Protein AF-K9KCD1-F1 (afdb_monomer_lite)

InterPro domains:
  IPR043197 Plakin [PTHR23169] (1-310)

Radius of gyration: 40.53 Å; chains: 1; bounding box: 87×25×133 Å

Structure (mmCIF, N/CA/C/O backbone):
data_AF-K9KCD1-F1
#
_entry.id   AF-K9KCD1-F1
#
loop_
_atom_site.group_PDB
_atom_site.id
_atom_site.type_symbol
_atom_site.label_atom_id
_atom_site.label_alt_id
_atom_site.label_comp_id
_atom_site.label_asym_id
_atom_site.label_entity_id
_atom_site.label_seq_id
_atom_site.pdbx_PDB_ins_code
_atom_site.Cartn_x
_atom_site.Cartn_y
_atom_site.Cartn_z
_atom_site.occupancy
_atom_site.B_iso_or_equiv
_atom_site.auth_seq_id
_atom_site.auth_comp_id
_atom_site.auth_asym_id
_atom_site.auth_atom_id
_atom_site.pdbx_PDB_model_num
ATOM 1 N N . ILE A 1 1 ? 23.863 8.770 -25.516 1.00 90.19 1 ILE A N 1
ATOM 2 C CA . ILE A 1 1 ? 22.984 9.267 -26.610 1.00 90.19 1 ILE A CA 1
ATOM 3 C C . ILE A 1 1 ? 23.699 10.333 -27.432 1.00 90.19 1 ILE A C 1
ATOM 5 O O . ILE A 1 1 ? 24.018 10.038 -28.570 1.00 90.19 1 ILE A O 1
ATOM 9 N N . THR A 1 2 ? 24.041 11.497 -26.869 1.00 94.19 2 THR A N 1
ATOM 10 C CA . THR A 1 2 ? 24.689 12.604 -27.608 1.00 94.19 2 THR A CA 1
ATOM 11 C C . THR A 1 2 ? 25.985 12.204 -28.319 1.00 94.19 2 THR A C 1
ATOM 13 O O . THR A 1 2 ? 26.222 12.601 -29.455 1.00 94.19 2 THR A O 1
ATOM 16 N N . GLU A 1 3 ? 26.812 11.377 -27.680 1.00 95.38 3 GLU A N 1
ATOM 17 C CA . GLU A 1 3 ? 28.027 10.841 -28.302 1.00 95.38 3 GLU A CA 1
ATOM 18 C C . GLU A 1 3 ? 27.715 9.943 -29.509 1.00 95.38 3 GLU A C 1
ATOM 20 O O . GLU A 1 3 ? 28.273 10.144 -30.584 1.00 95.38 3 GLU A O 1
ATOM 25 N N . GLN A 1 4 ? 26.748 9.029 -29.381 1.00 94.00 4 GLN A N 1
ATOM 26 C CA . GLN A 1 4 ? 26.308 8.178 -30.490 1.00 94.00 4 GLN A CA 1
ATOM 27 C C . GLN A 1 4 ? 25.694 8.990 -31.637 1.00 94.00 4 GLN A C 1
ATOM 29 O O . GLN A 1 4 ? 25.906 8.669 -32.802 1.00 94.00 4 GLN A O 1
ATOM 34 N N . GLU A 1 5 ? 24.967 10.067 -31.337 1.00 94.62 5 GLU A N 1
ATOM 35 C CA . GLU A 1 5 ? 24.445 10.983 -32.359 1.00 94.62 5 GLU A CA 1
ATOM 36 C C . GLU A 1 5 ? 25.573 11.676 -33.129 1.00 94.62 5 GLU A C 1
ATOM 38 O O . GLU A 1 5 ? 25.463 11.864 -34.342 1.00 94.62 5 GLU A O 1
ATOM 43 N N . LYS A 1 6 ? 26.670 12.034 -32.449 1.00 95.62 6 LYS A N 1
ATOM 44 C CA . LYS A 1 6 ? 27.865 12.585 -33.094 1.00 95.62 6 LYS A CA 1
ATOM 45 C C . LYS A 1 6 ? 28.531 11.545 -33.999 1.00 95.62 6 LYS A C 1
ATOM 47 O O . LYS A 1 6 ? 28.767 11.845 -35.166 1.00 95.62 6 LYS A O 1
ATOM 52 N N . LEU A 1 7 ? 28.749 10.325 -33.501 1.00 95.00 7 LEU A N 1
ATOM 53 C CA . LEU A 1 7 ? 29.323 9.225 -34.286 1.00 95.00 7 LEU A CA 1
ATOM 54 C C . LEU A 1 7 ? 28.461 8.881 -35.505 1.00 95.00 7 LEU A C 1
ATOM 56 O O . LEU A 1 7 ? 28.985 8.679 -36.596 1.00 95.00 7 LEU A O 1
ATOM 60 N N . LYS A 1 8 ? 27.131 8.880 -35.357 1.00 93.75 8 LYS A N 1
ATOM 61 C CA . LYS A 1 8 ? 26.209 8.656 -36.475 1.00 93.75 8 LYS A CA 1
ATOM 62 C C . LYS A 1 8 ? 26.346 9.744 -37.542 1.00 93.75 8 LYS A C 1
ATOM 64 O O . LYS A 1 8 ? 26.406 9.413 -38.717 1.00 93.75 8 LYS A O 1
ATOM 69 N N . LYS A 1 9 ? 26.463 11.021 -37.158 1.00 95.25 9 LYS A N 1
ATOM 70 C CA . LYS A 1 9 ? 26.703 12.123 -38.113 1.00 95.25 9 LYS A CA 1
ATOM 71 C C . LYS A 1 9 ? 28.039 11.987 -38.843 1.00 95.25 9 LYS A C 1
ATOM 73 O O . LYS A 1 9 ? 28.098 12.228 -40.044 1.00 95.25 9 LYS A O 1
ATOM 78 N N . GLU A 1 10 ? 29.101 11.609 -38.134 1.00 95.94 10 GLU A N 1
ATOM 79 C CA . GLU A 1 10 ? 30.406 11.346 -38.753 1.00 95.94 10 GLU A CA 1
ATOM 80 C C . GLU A 1 10 ? 30.326 10.179 -39.747 1.00 95.94 10 GLU A C 1
ATOM 82 O O . GLU A 1 10 ? 30.890 10.264 -40.837 1.00 95.94 10 GLU A O 1
ATOM 87 N N . LEU A 1 11 ? 29.567 9.133 -39.412 1.00 96.56 11 LEU A N 1
ATOM 88 C CA . LEU A 1 11 ? 29.339 7.981 -40.277 1.00 96.56 11 LEU A CA 1
ATOM 89 C C . LEU A 1 11 ? 28.537 8.325 -41.540 1.00 96.56 11 LEU A C 1
ATOM 91 O O . LEU A 1 11 ? 28.889 7.839 -42.610 1.00 96.56 11 LEU A O 1
ATOM 95 N N . GLU A 1 12 ? 27.512 9.182 -41.451 1.00 95.81 12 GLU A N 1
ATOM 96 C CA . GLU A 1 12 ? 26.804 9.678 -42.646 1.00 95.81 12 GLU A CA 1
ATOM 97 C C . GLU A 1 12 ? 27.759 10.435 -43.577 1.00 95.81 12 GLU A C 1
ATOM 99 O O . GLU A 1 12 ? 27.784 10.172 -44.775 1.00 95.81 12 GLU A O 1
ATOM 104 N N . ARG A 1 13 ? 28.630 11.296 -43.028 1.00 96.94 13 ARG A N 1
ATOM 105 C CA . ARG A 1 13 ? 29.634 12.002 -43.839 1.00 96.94 13 ARG A CA 1
ATOM 106 C C . ARG A 1 13 ? 30.580 11.028 -44.548 1.00 96.94 13 ARG A C 1
ATOM 108 O O . ARG A 1 13 ? 30.841 11.184 -45.734 1.00 96.94 13 ARG A O 1
ATOM 115 N N . LEU A 1 14 ? 31.077 10.012 -43.839 1.00 96.62 14 LEU A N 1
ATOM 116 C CA . LEU A 1 14 ? 31.945 8.988 -44.436 1.00 96.62 14 LEU A CA 1
ATOM 117 C C . LEU A 1 14 ? 31.225 8.173 -45.520 1.00 96.62 14 LEU A C 1
ATOM 119 O O . LEU A 1 14 ? 31.851 7.746 -46.489 1.00 96.62 14 LEU A O 1
ATOM 123 N N . LYS A 1 15 ? 29.918 7.952 -45.366 1.00 95.94 15 LYS A N 1
ATOM 124 C CA . LYS A 1 15 ? 29.086 7.276 -46.362 1.00 95.94 15 LYS A CA 1
ATOM 125 C C . LYS A 1 15 ? 28.919 8.125 -47.626 1.00 95.94 15 LYS A C 1
ATOM 127 O O . LYS A 1 15 ? 29.028 7.579 -48.724 1.00 95.94 15 LYS A O 1
ATOM 132 N N . ASP A 1 16 ? 28.739 9.437 -47.486 1.00 96.56 16 ASP A N 1
ATOM 133 C CA . ASP A 1 16 ? 28.694 10.381 -48.613 1.00 96.56 16 ASP A CA 1
ATOM 134 C C . ASP A 1 16 ? 30.043 10.448 -49.355 1.00 96.56 16 ASP A C 1
ATOM 136 O O . ASP A 1 16 ? 30.097 10.380 -50.591 1.00 96.56 16 ASP A O 1
ATOM 140 N N . ASP A 1 17 ? 31.150 10.502 -48.605 1.00 96.88 17 ASP A N 1
ATOM 141 C CA . ASP A 1 17 ? 32.511 10.456 -49.155 1.00 96.88 17 ASP A CA 1
ATOM 142 C C . ASP A 1 17 ? 32.744 9.149 -49.936 1.00 96.88 17 ASP A C 1
ATOM 144 O O . ASP A 1 17 ? 33.260 9.167 -51.059 1.00 96.88 17 ASP A O 1
ATOM 148 N N . LEU A 1 18 ? 32.302 8.009 -49.390 1.00 96.69 18 LEU A N 1
ATOM 149 C CA . LEU A 1 18 ? 32.370 6.713 -50.067 1.00 96.69 18 LEU A CA 1
ATOM 150 C C . LEU A 1 18 ? 31.518 6.681 -51.342 1.00 96.69 18 LEU A C 1
ATOM 152 O O . LEU A 1 18 ? 31.960 6.121 -52.344 1.00 96.69 18 LEU A O 1
ATOM 156 N N . GLY A 1 19 ? 30.336 7.301 -51.345 1.00 96.31 19 GLY A N 1
ATOM 157 C CA . GLY A 1 19 ? 29.517 7.448 -52.552 1.00 96.31 19 GLY A CA 1
ATOM 158 C C . GLY A 1 19 ? 30.256 8.218 -53.650 1.00 96.31 19 GLY A C 1
ATOM 159 O O . GLY A 1 19 ? 30.286 7.797 -54.807 1.00 96.31 19 GLY A O 1
ATOM 160 N N . THR A 1 20 ? 30.955 9.290 -53.272 1.00 97.19 20 THR A N 1
ATOM 161 C CA . THR A 1 20 ? 31.793 10.066 -54.197 1.00 97.19 20 THR A CA 1
ATOM 162 C C . THR A 1 20 ? 32.956 9.238 -54.755 1.00 97.19 20 THR A C 1
ATOM 164 O O . THR A 1 20 ? 33.240 9.303 -55.952 1.00 97.19 20 THR A O 1
ATOM 167 N N . ILE A 1 21 ? 33.632 8.444 -53.917 1.00 95.94 21 ILE A N 1
ATOM 168 C CA . ILE A 1 21 ? 34.721 7.547 -54.347 1.00 95.94 21 ILE A CA 1
ATOM 169 C C . ILE A 1 21 ? 34.188 6.444 -55.268 1.00 95.94 21 ILE A C 1
ATOM 171 O O . ILE A 1 21 ? 34.800 6.165 -56.296 1.00 95.94 21 ILE A O 1
ATOM 175 N N . THR A 1 22 ? 33.032 5.869 -54.940 1.00 96.44 22 THR A N 1
ATOM 176 C CA . THR A 1 22 ? 32.375 4.823 -55.735 1.00 96.44 22 THR A CA 1
ATOM 177 C C . THR A 1 22 ? 32.109 5.313 -57.156 1.00 96.44 22 THR A C 1
ATOM 179 O O . THR A 1 22 ? 32.506 4.648 -58.109 1.00 96.44 22 THR A O 1
ATOM 182 N N . ASN A 1 23 ? 31.554 6.520 -57.313 1.00 95.69 23 ASN A N 1
ATOM 183 C CA . ASN A 1 23 ? 31.313 7.115 -58.631 1.00 95.69 23 ASN A CA 1
ATOM 184 C C . ASN A 1 23 ? 32.609 7.274 -59.447 1.00 95.69 23 ASN A C 1
ATOM 186 O O . ASN A 1 23 ? 32.647 6.913 -60.621 1.00 95.69 23 ASN A O 1
ATOM 190 N N . LYS A 1 24 ? 33.698 7.738 -58.817 1.00 95.06 24 LYS A N 1
ATOM 191 C CA . LYS A 1 24 ? 35.012 7.862 -59.476 1.00 95.06 24 LYS A CA 1
ATOM 192 C C . LYS A 1 24 ? 35.585 6.508 -59.896 1.00 95.06 24 LYS A C 1
ATOM 194 O O . LYS A 1 24 ? 36.199 6.398 -60.956 1.00 95.06 24 LYS A O 1
ATOM 199 N N . CYS A 1 25 ? 35.405 5.475 -59.075 1.00 93.62 25 CYS A N 1
ATOM 200 C CA . CYS A 1 25 ? 35.815 4.118 -59.421 1.00 93.62 25 CYS A CA 1
ATOM 201 C C . CYS A 1 25 ? 35.018 3.578 -60.615 1.00 93.62 25 CYS A C 1
ATOM 203 O O . CYS A 1 25 ? 35.625 3.012 -61.520 1.00 93.62 25 CYS A O 1
ATOM 205 N N . GLU A 1 26 ? 33.703 3.800 -60.671 1.00 93.19 26 GLU A N 1
ATOM 206 C CA . GLU A 1 26 ? 32.868 3.382 -61.807 1.00 93.19 26 GLU A CA 1
ATOM 207 C C . GLU A 1 26 ? 33.242 4.093 -63.119 1.00 93.19 26 GLU A C 1
ATOM 209 O O . GLU A 1 26 ? 33.328 3.458 -64.178 1.00 93.19 26 GLU A O 1
ATOM 214 N N . GLU A 1 27 ? 33.559 5.390 -63.058 1.00 92.81 27 GLU A N 1
ATOM 215 C CA . GLU A 1 27 ? 34.117 6.129 -64.197 1.00 92.81 27 GLU A CA 1
ATOM 216 C C . GLU A 1 27 ? 35.448 5.519 -64.665 1.00 92.81 27 GLU A C 1
ATOM 218 O O . GLU A 1 27 ? 35.626 5.253 -65.857 1.00 92.81 27 GLU A O 1
ATOM 223 N N . PHE A 1 28 ? 36.361 5.223 -63.733 1.00 92.56 28 PHE A N 1
ATOM 224 C CA . PHE A 1 28 ? 37.638 4.576 -64.042 1.00 92.56 28 PHE A CA 1
ATOM 225 C C . PHE A 1 28 ? 37.447 3.185 -64.658 1.00 92.56 28 PHE A C 1
ATOM 227 O O . PHE A 1 28 ? 38.105 2.855 -65.644 1.00 92.56 28 PHE A O 1
ATOM 234 N N . PHE A 1 29 ? 36.527 2.372 -64.132 1.00 93.19 29 PHE A N 1
ATOM 235 C CA . PHE A 1 29 ? 36.237 1.044 -64.677 1.00 93.19 29 PHE A CA 1
ATOM 236 C C . PHE A 1 29 ? 35.700 1.107 -66.107 1.00 93.19 29 PHE A C 1
ATOM 238 O O . PHE A 1 29 ? 36.020 0.236 -66.915 1.00 93.19 29 PHE A O 1
ATOM 245 N N . SER A 1 30 ? 34.924 2.144 -66.425 1.00 90.25 30 SER A N 1
ATOM 246 C CA . SER A 1 30 ? 34.391 2.376 -67.770 1.00 90.25 30 SER A CA 1
ATOM 247 C C . SER A 1 30 ? 35.479 2.815 -68.757 1.00 90.25 30 SER A C 1
ATOM 249 O O . SER A 1 30 ? 35.459 2.413 -69.918 1.00 90.25 30 SER A O 1
ATOM 251 N N . GLN A 1 31 ? 36.450 3.614 -68.303 1.00 91.25 31 GLN A N 1
ATOM 252 C CA . GLN A 1 31 ? 37.521 4.165 -69.144 1.00 91.25 31 GLN A CA 1
ATOM 253 C C . GLN A 1 31 ? 38.732 3.229 -69.297 1.00 91.25 31 GLN A C 1
ATOM 255 O O . GLN A 1 31 ? 39.378 3.222 -70.342 1.00 91.25 31 GLN A O 1
ATOM 260 N N . ALA A 1 32 ? 39.049 2.431 -68.274 1.00 87.69 32 ALA A N 1
ATOM 261 C CA . ALA A 1 32 ? 40.257 1.608 -68.192 1.00 87.69 32 ALA A CA 1
ATOM 262 C C . ALA A 1 32 ? 39.944 0.106 -68.049 1.00 87.69 32 ALA A C 1
ATOM 264 O O . ALA A 1 32 ? 40.642 -0.618 -67.337 1.00 87.69 32 ALA A O 1
ATOM 265 N N . ALA A 1 33 ? 38.910 -0.381 -68.745 1.00 78.38 33 ALA A N 1
ATOM 266 C CA . ALA A 1 33 ? 38.381 -1.744 -68.604 1.00 78.38 33 ALA A CA 1
ATOM 267 C C . ALA A 1 33 ? 39.405 -2.876 -68.850 1.00 78.38 33 ALA A C 1
ATOM 269 O O . ALA A 1 33 ? 39.245 -3.970 -68.315 1.00 78.38 33 ALA A O 1
ATOM 270 N N . ALA A 1 34 ? 40.463 -2.625 -69.629 1.00 85.12 34 ALA A N 1
ATOM 271 C CA . ALA A 1 34 ? 41.529 -3.594 -69.907 1.00 85.12 34 ALA A CA 1
ATOM 272 C C . ALA A 1 34 ? 42.659 -3.606 -68.855 1.00 85.12 34 ALA A C 1
ATOM 274 O O . ALA A 1 34 ? 43.601 -4.389 -68.976 1.00 85.12 34 ALA A O 1
ATOM 275 N N . SER A 1 35 ? 42.606 -2.733 -67.841 1.00 89.44 35 SER A N 1
ATOM 276 C CA . SER A 1 35 ? 43.651 -2.660 -66.818 1.00 89.44 35 SER A CA 1
ATOM 277 C C . SER A 1 35 ? 43.614 -3.889 -65.894 1.00 89.44 35 SER A C 1
ATOM 279 O O . SER A 1 35 ? 42.558 -4.207 -65.337 1.00 89.44 35 SER A O 1
ATOM 281 N N . PRO A 1 36 ? 44.760 -4.550 -65.637 1.00 89.12 36 PRO A N 1
ATOM 282 C CA . PRO A 1 36 ? 44.825 -5.745 -64.792 1.00 89.12 36 PRO A CA 1
ATOM 283 C C . PRO A 1 36 ? 44.461 -5.484 -63.319 1.00 89.12 36 PRO A C 1
ATOM 285 O O . PRO A 1 36 ? 44.178 -6.428 -62.590 1.00 89.12 36 PRO A O 1
ATOM 288 N N . SER A 1 37 ? 44.445 -4.222 -62.867 1.00 88.62 37 SER A N 1
ATOM 289 C CA . SER A 1 37 ? 44.095 -3.835 -61.490 1.00 88.62 37 SER A CA 1
ATOM 290 C C . SER A 1 37 ? 42.589 -3.698 -61.228 1.00 88.62 37 SER A C 1
ATOM 292 O O . SER A 1 37 ? 42.172 -3.652 -60.068 1.00 88.62 37 SER A O 1
ATOM 294 N N . VAL A 1 38 ? 41.762 -3.635 -62.278 1.00 92.06 38 VAL A N 1
ATOM 295 C CA . VAL A 1 38 ? 40.310 -3.391 -62.171 1.00 92.06 38 VAL A CA 1
ATOM 296 C C . VAL A 1 38 ? 39.579 -4.457 -61.344 1.00 92.06 38 VAL A C 1
ATOM 298 O O . VAL A 1 38 ? 38.791 -4.064 -60.481 1.00 92.06 38 VAL A O 1
ATOM 301 N N . PRO A 1 39 ? 39.819 -5.774 -61.524 1.00 92.06 39 PRO A N 1
ATOM 302 C CA . PRO A 1 39 ? 39.132 -6.798 -60.735 1.00 92.06 39 PRO A CA 1
ATOM 303 C C . PRO A 1 39 ? 39.391 -6.668 -59.230 1.00 92.06 39 PRO A C 1
ATOM 305 O O . PRO A 1 39 ? 38.455 -6.739 -58.435 1.00 92.06 39 PRO A O 1
ATOM 308 N N . THR A 1 40 ? 40.643 -6.412 -58.842 1.00 93.38 40 THR A N 1
ATOM 309 C CA . THR A 1 40 ? 41.024 -6.220 -57.438 1.00 93.38 40 THR A CA 1
ATOM 310 C C . THR A 1 40 ? 40.356 -4.979 -56.856 1.00 93.38 40 THR A C 1
ATOM 312 O O . THR A 1 40 ? 39.722 -5.066 -55.811 1.00 93.38 40 THR A O 1
ATOM 315 N N . LEU A 1 41 ? 40.420 -3.838 -57.554 1.00 93.56 41 LEU A N 1
ATOM 316 C CA . LEU A 1 41 ? 39.809 -2.595 -57.075 1.00 93.56 41 LEU A CA 1
ATOM 317 C C . LEU A 1 41 ? 38.281 -2.713 -56.940 1.00 93.56 41 LEU A C 1
ATOM 319 O O . LEU A 1 41 ? 37.718 -2.191 -55.982 1.00 93.56 41 LEU A O 1
ATOM 323 N N . ARG A 1 42 ? 37.609 -3.435 -57.848 1.00 94.06 42 ARG A N 1
ATOM 324 C CA . ARG A 1 42 ? 36.174 -3.751 -57.727 1.00 94.06 42 ARG A CA 1
ATOM 325 C C . ARG A 1 42 ? 35.867 -4.586 -56.489 1.00 94.06 42 ARG A C 1
ATOM 327 O O . ARG A 1 42 ? 34.902 -4.292 -55.788 1.00 94.06 42 ARG A O 1
ATOM 334 N N . SER A 1 43 ? 36.680 -5.607 -56.220 1.00 95.56 43 SER A N 1
ATOM 335 C CA . SER A 1 43 ? 36.532 -6.448 -55.031 1.00 95.56 43 SER A CA 1
ATOM 336 C C . SER A 1 43 ? 36.686 -5.628 -53.747 1.00 95.56 43 SER A C 1
ATOM 338 O O . SER A 1 43 ? 35.810 -5.673 -52.887 1.00 95.56 43 SER A O 1
ATOM 340 N N . GLU A 1 44 ? 37.748 -4.827 -53.640 1.00 95.88 44 GLU A N 1
ATOM 341 C CA . GLU A 1 44 ? 37.999 -3.968 -52.473 1.00 95.88 44 GLU A CA 1
ATOM 342 C C . GLU A 1 44 ? 36.887 -2.931 -52.275 1.00 95.88 44 GLU A C 1
ATOM 344 O O . GLU A 1 44 ? 36.370 -2.773 -51.170 1.00 95.88 44 GLU A O 1
ATOM 349 N N . LEU A 1 45 ? 36.449 -2.267 -53.351 1.00 95.81 45 LEU A N 1
ATOM 350 C CA . LEU A 1 45 ? 35.344 -1.309 -53.295 1.00 95.81 45 LEU A CA 1
ATOM 351 C C . LEU A 1 45 ? 34.051 -1.974 -52.803 1.00 95.81 45 LEU A C 1
ATOM 353 O O . LEU A 1 45 ? 33.372 -1.428 -51.934 1.00 95.81 45 LEU A O 1
ATOM 357 N N . SER A 1 46 ? 33.737 -3.173 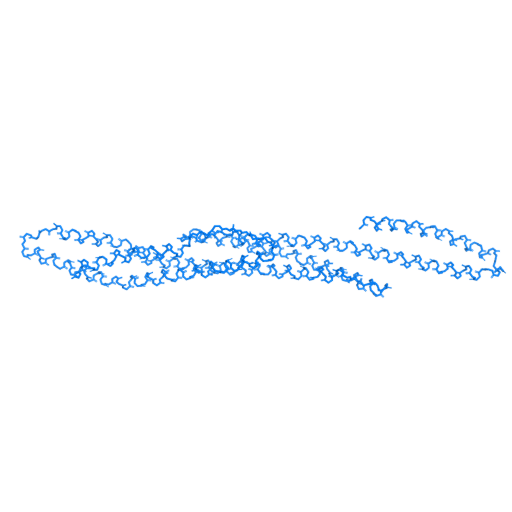-53.304 1.00 96.50 46 SER A N 1
ATOM 358 C CA . SER A 1 46 ? 32.574 -3.945 -52.857 1.00 96.50 46 SER A CA 1
ATOM 359 C C . SER A 1 46 ? 32.644 -4.270 -51.362 1.00 96.50 46 SER A C 1
ATOM 361 O O . SER A 1 46 ? 31.639 -4.136 -50.663 1.00 96.50 46 SER A O 1
ATOM 363 N N . VAL A 1 47 ? 33.818 -4.662 -50.856 1.00 97.12 47 VAL A N 1
ATOM 364 C CA . VAL A 1 47 ? 34.031 -4.943 -49.427 1.00 97.12 47 VAL A CA 1
ATOM 365 C C . VAL A 1 47 ? 33.848 -3.679 -48.586 1.00 97.12 47 VAL A C 1
ATOM 367 O O . VAL A 1 47 ? 33.153 -3.713 -47.571 1.00 97.12 47 VAL A O 1
ATOM 370 N N . VAL A 1 48 ? 34.410 -2.541 -49.005 1.00 96.75 48 VAL A N 1
ATOM 371 C CA . VAL A 1 48 ? 34.272 -1.266 -48.278 1.00 96.75 48 VAL A CA 1
ATOM 372 C C . VAL A 1 48 ? 32.815 -0.796 -48.245 1.00 96.75 48 VAL A C 1
ATOM 374 O O . VAL A 1 48 ? 32.337 -0.379 -47.190 1.00 96.75 48 VAL A O 1
ATOM 377 N N . ILE A 1 49 ? 32.080 -0.917 -49.355 1.00 96.31 49 ILE A N 1
ATOM 378 C CA . ILE A 1 49 ? 30.642 -0.607 -49.415 1.00 96.31 49 ILE A CA 1
ATOM 379 C C . ILE A 1 49 ? 29.850 -1.517 -48.471 1.00 96.31 49 ILE A C 1
ATOM 381 O O . ILE A 1 49 ? 29.011 -1.034 -47.707 1.00 96.31 49 ILE A O 1
ATOM 385 N N . GLN A 1 50 ? 30.128 -2.823 -48.482 1.00 96.06 50 GLN A N 1
ATOM 386 C CA . GLN A 1 50 ? 29.476 -3.774 -47.585 1.00 96.06 50 GLN A CA 1
ATOM 387 C C . GLN A 1 50 ? 29.744 -3.434 -46.112 1.00 96.06 50 GLN A C 1
ATOM 389 O O . GLN A 1 50 ? 28.801 -3.360 -45.322 1.00 96.06 50 GLN A O 1
ATOM 394 N N . ASN A 1 51 ? 31.000 -3.161 -45.755 1.00 95.38 51 ASN A N 1
ATOM 395 C CA . ASN A 1 51 ? 31.392 -2.789 -44.396 1.00 95.38 51 ASN A CA 1
ATOM 396 C C . ASN A 1 51 ? 30.733 -1.478 -43.952 1.00 95.38 51 ASN A C 1
ATOM 398 O O . ASN A 1 51 ? 30.213 -1.401 -42.840 1.00 95.38 51 ASN A O 1
ATOM 402 N N . MET A 1 52 ? 30.694 -0.463 -44.822 1.00 96.88 52 MET A N 1
ATOM 403 C CA . MET A 1 52 ? 30.025 0.808 -44.532 1.00 96.88 52 MET A CA 1
ATOM 404 C C . MET A 1 52 ? 28.537 0.595 -44.240 1.00 96.88 52 MET A C 1
ATOM 406 O O . MET A 1 52 ? 28.024 1.103 -43.244 1.00 96.88 52 MET A O 1
ATOM 410 N N . ASN A 1 53 ? 27.847 -0.203 -45.059 1.00 94.19 53 ASN A N 1
ATOM 411 C CA . ASN A 1 53 ? 26.436 -0.522 -44.846 1.00 94.19 53 ASN A CA 1
ATOM 412 C C . ASN A 1 53 ? 26.208 -1.289 -43.535 1.00 94.19 53 ASN A C 1
ATOM 414 O O . ASN A 1 53 ? 25.261 -0.989 -42.809 1.00 94.19 53 ASN A O 1
ATOM 418 N N . GLN A 1 54 ? 27.088 -2.236 -43.197 1.00 93.75 54 GLN A N 1
ATOM 419 C CA . GLN A 1 54 ? 27.002 -2.989 -41.946 1.00 93.75 54 GLN A CA 1
ATOM 420 C C . GLN A 1 54 ? 27.197 -2.088 -40.718 1.00 93.75 54 GLN A C 1
ATOM 422 O O . GLN A 1 54 ? 26.387 -2.135 -39.793 1.00 93.75 54 GLN A O 1
ATOM 427 N N . VAL A 1 55 ? 28.232 -1.240 -40.712 1.00 94.50 55 VAL A N 1
ATOM 428 C CA . VAL A 1 55 ? 28.503 -0.302 -39.607 1.00 94.50 55 VAL A CA 1
ATOM 429 C C . VAL A 1 55 ? 27.383 0.732 -39.483 1.00 94.50 55 VAL A C 1
ATOM 431 O O . VAL A 1 55 ? 26.981 1.071 -38.372 1.00 94.50 55 VAL A O 1
ATOM 434 N N . HIS A 1 56 ? 26.831 1.197 -40.606 1.00 94.81 56 HIS A N 1
ATOM 435 C CA . HIS A 1 56 ? 25.686 2.111 -40.634 1.00 94.81 56 HIS A CA 1
ATOM 436 C C . HIS A 1 56 ? 24.438 1.488 -40.015 1.00 94.81 56 HIS A C 1
ATOM 438 O O . HIS A 1 56 ? 23.843 2.079 -39.109 1.00 94.81 56 HIS A O 1
ATOM 444 N N . SER A 1 57 ? 24.105 0.265 -40.427 1.00 94.75 57 SER A N 1
ATOM 445 C CA . SER A 1 57 ? 22.994 -0.502 -39.864 1.00 94.75 57 SER A CA 1
ATOM 446 C C . SER A 1 57 ? 23.175 -0.714 -38.358 1.00 94.75 57 SER A C 1
ATOM 448 O O . SER A 1 57 ? 22.287 -0.378 -37.574 1.00 94.75 57 SER A O 1
ATOM 450 N N . MET A 1 58 ? 24.360 -1.163 -37.931 1.00 94.44 58 MET A N 1
ATOM 451 C CA . MET A 1 58 ? 24.678 -1.398 -36.519 1.00 94.44 58 MET A CA 1
ATOM 452 C C . MET A 1 58 ? 24.596 -0.112 -35.688 1.00 94.44 58 MET A C 1
ATOM 454 O O . MET A 1 58 ? 24.012 -0.107 -34.605 1.00 94.44 58 MET A O 1
ATOM 458 N N . SER A 1 59 ? 25.121 1.000 -36.212 1.00 94.88 59 SER A N 1
ATOM 459 C CA . SER A 1 59 ? 25.040 2.320 -35.578 1.00 94.88 59 SER A CA 1
ATOM 460 C C . SER A 1 59 ? 23.594 2.796 -35.414 1.00 94.88 59 SER A C 1
ATOM 462 O O . SER A 1 59 ? 23.254 3.405 -34.394 1.00 94.88 59 SER A O 1
ATOM 464 N N . SER A 1 60 ? 22.721 2.494 -36.383 1.00 94.50 60 SER A N 1
ATOM 465 C CA . SER A 1 60 ? 21.298 2.818 -36.290 1.00 94.50 60 SER A CA 1
ATOM 466 C C . SER A 1 60 ? 20.582 1.974 -35.237 1.00 94.50 60 SER A C 1
ATOM 468 O O . SER A 1 60 ? 19.956 2.554 -34.352 1.00 94.50 60 SER A O 1
ATOM 470 N N . THR A 1 61 ? 20.740 0.646 -35.262 1.00 93.69 61 THR A N 1
ATOM 471 C CA . THR A 1 61 ? 20.145 -0.252 -34.256 1.00 93.69 61 THR A CA 1
ATOM 472 C C . THR A 1 61 ? 20.625 0.104 -32.844 1.00 93.69 61 THR A C 1
ATOM 474 O O . THR A 1 61 ? 19.832 0.166 -31.906 1.00 93.69 61 THR A O 1
ATOM 477 N N . TYR A 1 62 ? 21.913 0.427 -32.674 1.00 93.31 62 TYR A N 1
ATOM 478 C CA . TYR A 1 62 ? 22.453 0.841 -31.377 1.00 93.31 62 TYR A CA 1
ATOM 479 C C . TYR A 1 62 ? 21.888 2.188 -30.899 1.00 93.31 62 TYR A C 1
ATOM 481 O O . TYR A 1 62 ? 21.622 2.374 -29.710 1.00 93.31 62 TYR A O 1
ATOM 489 N N . MET A 1 63 ? 21.642 3.134 -31.810 1.00 95.12 63 MET A N 1
ATOM 490 C CA . MET A 1 63 ? 20.948 4.378 -31.467 1.00 95.12 63 MET A CA 1
ATOM 491 C C . MET A 1 63 ? 19.525 4.101 -30.960 1.00 95.12 63 MET A C 1
ATOM 493 O O . MET A 1 63 ? 19.095 4.708 -29.976 1.00 95.12 63 MET A O 1
ATOM 497 N N . ASP A 1 64 ? 18.809 3.175 -31.592 1.00 94.56 64 ASP A N 1
ATOM 498 C CA . ASP A 1 64 ? 17.466 2.785 -31.161 1.00 94.56 64 ASP A CA 1
ATOM 499 C C . ASP A 1 64 ? 17.505 2.080 -29.799 1.00 94.56 64 ASP A C 1
ATOM 501 O O . ASP A 1 64 ? 16.699 2.414 -28.925 1.00 94.56 64 ASP A O 1
ATOM 505 N N . LYS A 1 65 ? 18.512 1.226 -29.544 1.00 93.88 65 LYS A N 1
ATOM 506 C CA . LYS A 1 65 ? 18.770 0.649 -28.212 1.00 93.88 65 LYS A CA 1
ATOM 507 C C . LYS A 1 65 ? 18.889 1.747 -27.156 1.00 93.88 65 LYS A C 1
ATOM 509 O O . LYS A 1 65 ? 18.163 1.731 -26.165 1.00 93.88 65 LYS A O 1
ATOM 514 N N . LEU A 1 66 ? 19.770 2.728 -27.367 1.00 94.38 66 LEU A N 1
ATOM 515 C CA . LEU A 1 66 ? 20.005 3.799 -26.393 1.00 94.38 66 LEU A CA 1
ATOM 516 C C . LEU A 1 66 ? 18.748 4.635 -26.117 1.00 94.38 66 LEU A C 1
ATOM 518 O O . LEU A 1 66 ? 18.515 5.041 -24.977 1.00 94.38 66 LEU A O 1
ATOM 522 N N . LYS A 1 67 ? 17.938 4.914 -27.146 1.00 95.56 67 LYS A N 1
ATOM 523 C CA . LYS A 1 67 ? 16.679 5.656 -26.985 1.00 95.56 67 LYS A CA 1
ATOM 524 C C . LYS A 1 67 ? 15.668 4.868 -26.162 1.00 95.56 67 LYS A C 1
ATOM 526 O O . LYS A 1 67 ? 15.084 5.436 -25.241 1.00 95.56 67 LYS A O 1
ATOM 531 N N . THR A 1 68 ? 15.506 3.583 -26.455 1.00 95.50 68 THR A N 1
ATOM 532 C CA . THR A 1 68 ? 14.566 2.712 -25.744 1.00 95.50 68 THR A CA 1
ATOM 533 C C . THR A 1 68 ? 15.002 2.482 -24.300 1.00 95.50 68 THR A C 1
ATOM 535 O O . THR A 1 68 ? 14.200 2.665 -23.391 1.00 95.50 68 THR A O 1
ATOM 538 N N . VAL A 1 69 ? 16.289 2.220 -24.042 1.00 94.50 69 VAL A N 1
ATOM 539 C CA . VAL A 1 69 ? 16.826 2.108 -22.671 1.00 94.50 69 VAL A CA 1
ATOM 540 C C . VAL A 1 69 ? 16.600 3.397 -21.872 1.00 94.50 69 VAL A C 1
ATOM 542 O O . VAL A 1 69 ? 16.239 3.348 -20.699 1.00 94.50 69 VAL A O 1
ATOM 545 N N . ASN A 1 70 ? 16.736 4.570 -22.495 1.00 95.19 70 ASN A N 1
ATOM 546 C CA . ASN A 1 70 ? 16.428 5.841 -21.836 1.00 95.19 70 ASN A CA 1
ATOM 547 C C . ASN A 1 70 ? 14.933 5.988 -21.486 1.00 95.19 70 ASN A C 1
ATOM 549 O O . ASN A 1 70 ? 14.608 6.589 -20.462 1.00 95.19 70 ASN A O 1
ATOM 553 N N . LEU A 1 71 ? 14.020 5.445 -22.301 1.00 96.50 71 LEU A N 1
ATOM 554 C CA . LEU A 1 71 ? 12.590 5.396 -21.974 1.00 96.50 71 LEU A CA 1
ATOM 555 C C . LEU A 1 71 ? 12.305 4.412 -20.834 1.00 96.50 71 LEU A C 1
ATOM 557 O O . LEU A 1 71 ? 11.622 4.792 -19.884 1.00 96.50 71 LEU A O 1
ATOM 561 N N . VAL A 1 72 ? 12.900 3.214 -20.869 1.00 97.06 72 VAL A N 1
ATOM 562 C CA . VAL A 1 72 ? 12.844 2.240 -19.765 1.00 97.06 72 VAL A CA 1
ATOM 563 C C . VAL A 1 72 ? 13.314 2.894 -18.467 1.00 97.06 72 VAL A C 1
ATOM 565 O O . VAL A 1 72 ? 12.594 2.866 -17.476 1.00 97.06 72 VAL A O 1
ATOM 568 N N . LEU A 1 73 ? 14.463 3.576 -18.471 1.00 96.00 73 LEU A N 1
ATOM 569 C CA . LEU A 1 73 ? 14.993 4.256 -17.288 1.00 96.00 73 LEU A CA 1
ATOM 570 C C . LEU A 1 73 ? 14.018 5.304 -16.729 1.00 96.00 73 LEU A C 1
ATOM 572 O O . LEU A 1 73 ? 13.780 5.335 -15.521 1.00 96.00 73 LEU A O 1
ATOM 576 N N . LYS A 1 74 ? 13.439 6.148 -17.592 1.00 96.50 74 LYS A N 1
ATOM 577 C CA . LYS A 1 74 ? 12.462 7.169 -17.181 1.00 96.50 74 LYS A CA 1
ATOM 578 C C . LYS A 1 74 ? 11.197 6.545 -16.591 1.00 96.50 74 LYS A C 1
ATOM 580 O O . LYS A 1 74 ? 10.734 6.997 -15.544 1.00 96.50 74 LYS A O 1
ATOM 585 N N . ASN A 1 75 ? 10.664 5.500 -17.222 1.00 97.00 75 ASN A N 1
ATOM 586 C CA . ASN A 1 75 ? 9.475 4.801 -16.735 1.00 97.00 75 ASN A CA 1
ATOM 587 C C . ASN A 1 75 ? 9.755 4.074 -15.413 1.00 97.00 75 ASN A C 1
ATOM 589 O O . ASN A 1 75 ? 8.955 4.176 -14.485 1.00 97.00 75 ASN A O 1
ATOM 593 N N . THR A 1 76 ? 10.922 3.440 -15.271 1.00 97.69 76 THR A N 1
ATOM 594 C CA . THR A 1 76 ? 11.372 2.822 -14.015 1.00 97.69 76 THR A CA 1
ATOM 595 C C . THR A 1 76 ? 11.490 3.854 -12.896 1.00 97.69 76 THR A C 1
ATOM 597 O O . THR A 1 76 ? 11.043 3.600 -11.781 1.00 97.69 76 THR A O 1
ATOM 600 N N . GLN A 1 77 ? 12.045 5.039 -13.168 1.00 97.06 77 GLN A N 1
ATOM 601 C CA . GLN A 1 77 ? 12.130 6.124 -12.182 1.00 97.06 77 GLN A CA 1
ATOM 602 C C . GLN A 1 77 ? 10.747 6.635 -11.763 1.00 97.06 77 GLN A C 1
ATOM 604 O O . GLN A 1 77 ? 10.512 6.853 -10.574 1.00 97.06 77 GLN A O 1
ATOM 609 N N . ALA A 1 78 ? 9.825 6.796 -12.716 1.00 96.75 78 ALA A N 1
ATOM 610 C CA . ALA A 1 78 ? 8.453 7.204 -12.431 1.00 96.75 78 ALA A CA 1
ATOM 611 C C . ALA A 1 78 ? 7.710 6.155 -11.582 1.00 96.75 78 ALA A C 1
ATOM 613 O O . ALA A 1 78 ? 7.068 6.513 -10.594 1.00 96.75 78 ALA A O 1
ATOM 614 N N . ALA A 1 79 ? 7.844 4.870 -11.923 1.00 98.06 79 ALA A N 1
ATOM 615 C CA . ALA A 1 79 ? 7.278 3.761 -11.159 1.00 98.06 79 ALA A CA 1
ATOM 616 C C . ALA A 1 79 ? 7.878 3.676 -9.745 1.00 98.06 79 ALA A C 1
ATOM 618 O O . ALA A 1 79 ? 7.138 3.574 -8.772 1.00 98.06 79 ALA A O 1
ATOM 619 N N . GLU A 1 80 ? 9.200 3.796 -9.601 1.00 97.06 80 GLU A N 1
ATOM 620 C CA . GLU A 1 80 ? 9.878 3.795 -8.298 1.00 97.06 80 GLU A CA 1
ATOM 621 C C . GLU A 1 80 ? 9.427 4.965 -7.416 1.00 97.06 80 GLU A C 1
ATOM 623 O O . GLU A 1 80 ? 9.143 4.765 -6.237 1.00 97.06 80 GLU A O 1
ATOM 628 N N . ALA A 1 81 ? 9.326 6.177 -7.970 1.00 96.31 81 ALA A N 1
ATOM 629 C CA . ALA A 1 81 ? 8.843 7.341 -7.231 1.00 96.31 81 ALA A CA 1
ATOM 630 C C . ALA A 1 81 ? 7.391 7.153 -6.766 1.00 96.31 81 ALA A C 1
ATOM 632 O O . ALA A 1 81 ? 7.050 7.497 -5.633 1.00 96.31 81 ALA A O 1
ATOM 633 N N . LEU A 1 82 ? 6.550 6.572 -7.623 1.00 97.62 82 LEU A N 1
ATOM 634 C CA . LEU A 1 82 ? 5.158 6.274 -7.316 1.00 97.62 82 LEU A CA 1
ATOM 635 C C . LEU A 1 82 ? 5.023 5.215 -6.211 1.00 97.62 82 LEU A C 1
ATOM 637 O O . LEU A 1 82 ? 4.274 5.423 -5.259 1.00 97.62 82 LEU A O 1
ATOM 641 N N . VAL A 1 83 ? 5.761 4.108 -6.312 1.00 97.38 83 VAL A N 1
ATOM 642 C CA . VAL A 1 83 ? 5.788 3.049 -5.292 1.00 97.38 83 VAL A CA 1
ATOM 643 C C . VAL A 1 83 ? 6.254 3.626 -3.955 1.00 97.38 83 VAL A C 1
ATOM 645 O O . VAL A 1 83 ? 5.546 3.499 -2.957 1.00 97.38 83 VAL A O 1
ATOM 648 N N . LYS A 1 84 ? 7.381 4.353 -3.946 1.00 95.81 84 LYS A N 1
ATOM 649 C CA . LYS A 1 84 ? 7.915 4.997 -2.737 1.00 95.81 84 LYS A CA 1
ATOM 650 C C . LYS A 1 84 ? 6.926 5.961 -2.098 1.00 95.81 84 LYS A C 1
ATOM 652 O O . LYS A 1 84 ? 6.821 5.990 -0.880 1.00 95.81 84 LYS A O 1
ATOM 657 N N . LEU A 1 85 ? 6.185 6.732 -2.893 1.00 95.69 85 LEU A N 1
ATOM 658 C CA . LEU A 1 85 ? 5.181 7.657 -2.370 1.00 95.69 85 LEU A CA 1
ATOM 659 C C . LEU A 1 85 ? 4.134 6.930 -1.514 1.00 95.69 85 LEU A C 1
ATOM 661 O O . LEU A 1 85 ? 3.834 7.381 -0.409 1.00 95.69 85 LEU A O 1
ATOM 665 N N . TYR A 1 86 ? 3.573 5.824 -2.007 1.00 96.81 86 TYR A N 1
ATOM 666 C CA . TYR A 1 86 ? 2.540 5.090 -1.270 1.00 96.81 86 TYR A CA 1
ATOM 667 C C . TYR A 1 86 ? 3.110 4.208 -0.158 1.00 96.81 86 TYR A C 1
ATOM 669 O O . TYR A 1 86 ? 2.478 4.088 0.889 1.00 96.81 86 TYR A O 1
ATOM 677 N N . GLU A 1 87 ? 4.315 3.661 -0.325 1.00 95.94 87 GLU A N 1
ATOM 678 C CA . GLU A 1 87 ? 5.055 3.021 0.768 1.00 95.94 87 GLU A CA 1
ATOM 679 C C . GLU A 1 87 ? 5.260 3.991 1.934 1.00 95.94 87 GLU A C 1
ATOM 681 O O . GLU A 1 87 ? 4.907 3.665 3.064 1.00 95.94 87 GLU A O 1
ATOM 686 N N . THR A 1 88 ? 5.741 5.206 1.657 1.00 92.94 88 THR A N 1
ATOM 687 C CA . THR A 1 88 ? 5.928 6.246 2.671 1.00 92.94 88 THR A CA 1
ATOM 688 C C . THR A 1 88 ? 4.601 6.625 3.316 1.00 92.94 88 THR A C 1
ATOM 690 O O . THR A 1 88 ? 4.504 6.562 4.536 1.00 92.94 88 THR A O 1
ATOM 693 N N . LYS A 1 89 ? 3.547 6.914 2.539 1.00 93.75 89 LYS A N 1
ATOM 694 C CA . LYS A 1 89 ? 2.207 7.207 3.087 1.00 93.75 89 LYS A CA 1
ATOM 695 C C . LYS A 1 89 ? 1.718 6.119 4.055 1.00 93.75 89 LYS A C 1
ATOM 697 O O . LYS A 1 89 ? 1.258 6.431 5.150 1.00 93.75 89 LYS A O 1
ATOM 702 N N . LEU A 1 90 ? 1.863 4.844 3.684 1.00 93.88 90 LEU A N 1
ATOM 703 C CA . LEU A 1 90 ? 1.483 3.702 4.523 1.00 93.88 90 LEU A CA 1
ATOM 704 C C . LEU A 1 90 ? 2.409 3.518 5.738 1.00 93.88 90 LEU A C 1
ATOM 706 O O . LEU A 1 90 ? 1.965 3.068 6.795 1.00 93.88 90 LEU A O 1
ATOM 710 N N . CYS A 1 91 ? 3.693 3.847 5.636 1.00 90.38 91 CYS A N 1
ATOM 711 C CA . CYS A 1 91 ? 4.604 3.828 6.782 1.00 90.38 91 CYS A CA 1
ATOM 712 C C . CYS A 1 91 ? 4.322 4.973 7.763 1.00 90.38 91 CYS A C 1
ATOM 714 O O . CYS A 1 91 ? 4.525 4.809 8.975 1.00 90.38 91 CYS A O 1
ATOM 716 N N . GLU A 1 92 ? 3.860 6.108 7.233 1.00 85.19 92 GLU A N 1
ATOM 717 C CA . GLU A 1 92 ? 3.647 7.349 7.959 1.00 85.19 92 GLU A CA 1
ATOM 718 C C . GLU A 1 92 ? 2.286 7.474 8.649 1.00 85.19 92 GLU A C 1
ATOM 720 O O . GLU A 1 92 ? 2.137 8.384 9.467 1.00 85.19 92 GLU A O 1
ATOM 725 N N . GLU A 1 93 ? 1.351 6.564 8.374 1.00 74.06 93 GLU A N 1
ATOM 726 C CA . GLU A 1 93 ? -0.026 6.604 8.879 1.00 74.06 93 GLU A CA 1
ATOM 727 C C . GLU A 1 93 ? -0.122 6.780 10.410 1.00 74.06 93 GLU A C 1
ATOM 729 O O . GLU A 1 93 ? 0.722 6.300 11.180 1.00 74.06 93 GLU A O 1
ATOM 734 N N . GLU A 1 94 ? -1.154 7.518 10.830 1.00 75.12 94 GLU A N 1
ATOM 735 C CA . GLU A 1 94 ? -1.442 7.856 12.223 1.00 75.12 94 GLU A CA 1
ATOM 736 C C . GLU A 1 94 ? -1.865 6.633 13.047 1.00 75.12 94 GLU A C 1
ATOM 738 O O . GLU A 1 94 ? -2.417 5.655 12.542 1.00 75.12 94 GLU A O 1
ATOM 743 N N . THR A 1 95 ? -1.614 6.689 14.356 1.00 82.6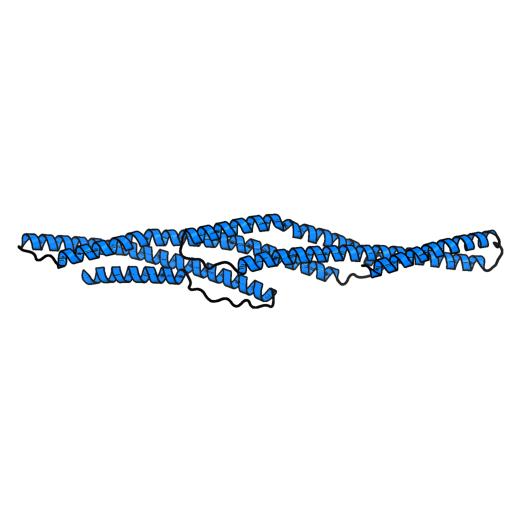2 95 THR A N 1
ATOM 744 C CA . THR A 1 95 ? -2.081 5.657 15.285 1.00 82.62 95 THR A CA 1
ATOM 745 C C . THR A 1 95 ? -3.595 5.682 15.425 1.00 82.62 95 THR A C 1
ATOM 747 O O . THR A 1 95 ? -4.187 6.753 15.545 1.00 82.62 95 THR A O 1
ATOM 750 N N . VAL A 1 96 ? -4.205 4.501 15.509 1.00 91.06 96 VAL A N 1
ATOM 751 C CA . VAL A 1 96 ? -5.644 4.360 15.745 1.00 91.06 96 VAL A CA 1
ATOM 752 C C . VAL A 1 96 ? -5.992 4.863 17.140 1.00 91.06 96 VAL A C 1
ATOM 754 O O . VAL A 1 96 ? -5.530 4.312 18.142 1.00 91.06 96 VAL A O 1
ATOM 757 N N . ILE A 1 97 ? -6.843 5.883 17.204 1.00 92.88 97 ILE A N 1
ATOM 758 C CA . ILE A 1 97 ? -7.417 6.394 18.450 1.00 92.88 97 ILE A CA 1
ATOM 759 C C . ILE A 1 97 ? -8.788 5.736 18.639 1.00 92.88 97 ILE A C 1
ATOM 761 O O . ILE A 1 97 ? -9.499 5.491 17.665 1.00 92.88 97 ILE A O 1
ATOM 765 N N . ALA A 1 98 ? -9.179 5.463 19.888 1.00 94.25 98 ALA A N 1
ATOM 766 C CA . ALA A 1 98 ? -10.477 4.874 20.237 1.00 94.25 98 ALA A CA 1
ATOM 767 C C . ALA A 1 98 ? -11.649 5.871 20.080 1.00 94.25 98 ALA A C 1
ATOM 769 O O . ALA A 1 98 ? -12.462 6.048 20.988 1.00 94.25 98 ALA A O 1
ATOM 770 N N . ASP A 1 99 ? -11.721 6.531 18.925 1.00 95.50 99 ASP A N 1
ATOM 771 C CA . ASP A 1 99 ? -12.755 7.479 18.532 1.00 95.50 99 ASP A CA 1
ATOM 772 C C . ASP A 1 99 ? -13.369 7.078 17.183 1.00 95.50 99 ASP A C 1
ATOM 774 O O . ASP A 1 99 ? -12.689 6.750 16.207 1.00 95.50 99 ASP A O 1
ATOM 778 N N . LYS A 1 100 ? -14.700 7.140 17.114 1.00 94.75 100 LYS A N 1
ATOM 779 C CA . LYS A 1 100 ? -15.466 6.716 15.939 1.00 94.75 100 LYS A CA 1
ATOM 780 C C . LYS A 1 100 ? -15.190 7.590 14.715 1.00 94.75 100 LYS A C 1
ATOM 782 O O . LYS A 1 100 ? -15.230 7.081 13.594 1.00 94.75 100 LYS A O 1
ATOM 787 N N . ASN A 1 101 ? -14.968 8.891 14.900 1.00 96.19 101 ASN A N 1
ATOM 788 C CA . ASN A 1 101 ? -14.714 9.801 13.787 1.00 96.19 101 ASN A CA 1
ATOM 789 C C . ASN A 1 101 ? -13.279 9.644 13.278 1.00 96.19 101 ASN A C 1
ATOM 791 O O . ASN A 1 101 ? -13.083 9.607 12.067 1.00 96.19 101 ASN A O 1
ATOM 795 N N . ASN A 1 102 ? -12.307 9.445 14.173 1.00 95.38 102 ASN A N 1
ATOM 796 C CA . ASN A 1 102 ? -10.931 9.107 13.811 1.00 95.38 102 ASN A CA 1
ATOM 797 C C . ASN A 1 102 ? -10.877 7.858 12.916 1.00 95.38 102 ASN A C 1
ATOM 799 O O . ASN A 1 102 ? -10.373 7.939 11.797 1.00 95.38 102 ASN A O 1
ATOM 803 N N . ILE A 1 103 ? -11.491 6.746 13.337 1.00 96.88 103 ILE A N 1
ATOM 804 C CA . ILE A 1 103 ? -11.506 5.501 12.547 1.00 96.88 103 ILE A CA 1
ATOM 805 C C . ILE A 1 103 ? -12.178 5.716 11.181 1.00 96.88 103 ILE A C 1
ATOM 807 O O . ILE A 1 103 ? -11.670 5.266 10.155 1.00 96.88 103 ILE A O 1
ATOM 811 N N . LYS A 1 104 ? -13.299 6.448 11.130 1.00 97.00 104 LYS A N 1
ATOM 812 C CA . LYS A 1 104 ? -13.963 6.783 9.857 1.00 97.00 104 LYS A CA 1
ATOM 813 C C . LYS A 1 104 ? -13.075 7.611 8.928 1.00 97.00 104 LYS A C 1
ATOM 815 O O . LYS A 1 104 ? -13.081 7.365 7.723 1.00 97.00 104 LYS A O 1
ATOM 820 N N . ASN A 1 105 ? -12.330 8.572 9.467 1.00 96.62 105 ASN A N 1
ATOM 821 C CA . ASN A 1 105 ? -11.427 9.418 8.691 1.00 96.62 105 ASN A CA 1
ATOM 822 C C . ASN A 1 105 ? -10.246 8.614 8.127 1.00 96.62 105 ASN A C 1
ATOM 824 O O . ASN A 1 105 ? -9.901 8.792 6.956 1.00 96.62 105 ASN A O 1
ATOM 828 N N . LEU A 1 106 ? -9.685 7.685 8.910 1.00 95.94 106 LEU A N 1
ATOM 829 C CA . LEU A 1 106 ? -8.654 6.750 8.442 1.00 95.94 106 LEU A CA 1
ATOM 830 C C . LEU A 1 106 ? -9.185 5.873 7.297 1.00 95.94 106 LEU A C 1
ATOM 832 O O . LEU A 1 106 ? -8.595 5.836 6.218 1.00 95.94 106 LEU A O 1
ATOM 836 N N . ILE A 1 107 ? -10.368 5.268 7.468 1.00 97.38 107 ILE A N 1
ATOM 837 C CA . ILE A 1 107 ? -11.028 4.473 6.416 1.00 97.38 107 ILE A CA 1
ATOM 838 C C . ILE A 1 107 ? -11.265 5.312 5.152 1.00 97.38 107 ILE A C 1
ATOM 840 O O . ILE A 1 107 ? -11.023 4.838 4.043 1.00 97.38 107 ILE A O 1
ATOM 844 N N . SER A 1 108 ? -11.738 6.554 5.291 1.00 97.75 108 SER A N 1
ATOM 845 C CA . SER A 1 108 ? -11.968 7.448 4.149 1.00 97.75 108 SER A CA 1
ATOM 846 C C . SER A 1 108 ? -10.671 7.751 3.395 1.00 97.75 108 SER A C 1
ATOM 848 O O . SER A 1 108 ? -10.644 7.686 2.167 1.00 97.75 108 SER A O 1
ATOM 850 N N . THR A 1 109 ? -9.592 8.033 4.127 1.00 96.56 109 THR A N 1
ATOM 851 C CA . THR A 1 109 ? -8.260 8.281 3.559 1.00 96.56 109 THR A CA 1
ATOM 852 C C . THR A 1 109 ? -7.748 7.061 2.795 1.00 96.56 109 THR A C 1
ATOM 854 O O . THR A 1 109 ? -7.321 7.184 1.647 1.00 96.56 109 THR A O 1
ATOM 857 N N . LEU A 1 110 ? -7.859 5.863 3.374 1.00 97.00 110 LEU A N 1
ATOM 858 C CA . LEU A 1 110 ? -7.438 4.629 2.710 1.00 97.00 110 LEU A CA 1
ATOM 859 C C . LEU A 1 110 ? -8.290 4.301 1.479 1.00 97.00 110 LEU A C 1
ATOM 861 O O . LEU A 1 110 ? -7.743 3.851 0.476 1.00 97.00 110 LEU A O 1
ATOM 865 N N . LYS A 1 111 ? -9.603 4.574 1.498 1.00 98.25 111 LYS A N 1
ATOM 866 C CA . LYS A 1 111 ? -10.467 4.432 0.310 1.00 98.25 111 LYS A CA 1
ATOM 867 C C . LYS A 1 111 ? -10.042 5.371 -0.815 1.00 98.25 111 LYS A C 1
ATOM 869 O O . LYS A 1 111 ? -10.007 4.957 -1.973 1.00 98.25 111 LYS A O 1
ATOM 874 N N . GLN A 1 112 ? -9.676 6.608 -0.482 1.00 98.06 112 GLN A N 1
ATOM 875 C CA . GLN A 1 112 ? -9.114 7.539 -1.455 1.00 98.06 112 GLN A CA 1
ATOM 876 C C . GLN A 1 112 ? -7.803 6.995 -2.033 1.00 98.06 112 GLN A C 1
ATOM 878 O O . GLN A 1 112 ? -7.664 6.904 -3.252 1.00 98.06 112 GLN A O 1
ATOM 883 N N . TRP A 1 113 ? -6.857 6.579 -1.185 1.00 97.50 113 TRP A N 1
ATOM 884 C CA . TRP A 1 113 ? -5.589 6.017 -1.656 1.00 97.50 113 TRP A CA 1
ATOM 885 C C . TRP A 1 113 ? -5.800 4.768 -2.505 1.00 97.50 113 TRP A C 1
ATOM 887 O O . TRP A 1 113 ? -5.140 4.624 -3.526 1.00 97.50 113 TRP A O 1
ATOM 897 N N . ARG A 1 114 ? -6.758 3.907 -2.151 1.00 97.94 114 ARG A N 1
ATOM 898 C CA . ARG A 1 114 ? -7.109 2.721 -2.935 1.00 97.94 114 ARG A CA 1
ATOM 899 C C . ARG A 1 114 ? -7.485 3.080 -4.371 1.00 97.94 114 ARG A C 1
ATOM 901 O O . ARG A 1 114 ? -6.931 2.497 -5.300 1.00 97.94 114 ARG A O 1
ATOM 908 N N . SER A 1 115 ? -8.370 4.065 -4.535 1.00 98.12 115 SER A N 1
ATOM 909 C CA . SER A 1 115 ? -8.785 4.567 -5.849 1.00 98.12 115 SER A CA 1
ATOM 910 C C . SER A 1 115 ? -7.621 5.201 -6.610 1.00 98.12 115 SER A C 1
ATOM 912 O O . SER A 1 115 ? -7.468 4.985 -7.809 1.00 98.12 115 SER A O 1
ATOM 914 N N . GLU A 1 116 ? -6.787 5.985 -5.926 1.00 97.62 116 GLU A N 1
ATOM 915 C CA . GLU A 1 116 ? -5.629 6.620 -6.549 1.00 97.62 116 GLU A CA 1
ATOM 916 C C . GLU A 1 116 ? -4.582 5.601 -7.029 1.00 97.62 116 GLU A C 1
ATOM 918 O O . GLU A 1 116 ? -3.958 5.808 -8.071 1.00 97.62 116 GLU A O 1
ATOM 923 N N . VAL A 1 117 ? -4.359 4.528 -6.266 1.00 97.38 117 VAL A N 1
ATOM 924 C CA . VAL A 1 117 ? -3.444 3.436 -6.624 1.00 97.38 117 VAL A CA 1
ATOM 925 C C . VAL A 1 117 ? -4.018 2.654 -7.815 1.00 97.38 117 VAL A C 1
ATOM 927 O O . VAL A 1 117 ? -3.292 2.394 -8.771 1.00 97.38 117 VAL A O 1
ATOM 930 N N . ASP A 1 118 ? -5.323 2.370 -7.860 1.00 96.75 118 ASP A N 1
ATOM 931 C CA . ASP A 1 118 ? -5.935 1.761 -9.054 1.00 96.75 118 ASP A CA 1
ATOM 932 C C . ASP A 1 118 ? -5.720 2.605 -10.317 1.00 96.75 118 ASP A C 1
ATOM 934 O O . ASP A 1 118 ? -5.294 2.090 -11.352 1.00 96.75 118 ASP A O 1
ATOM 938 N N . GLU A 1 119 ? -5.961 3.914 -10.230 1.00 96.44 119 GLU A N 1
ATOM 939 C CA . GLU A 1 119 ? -5.828 4.828 -11.367 1.00 96.44 119 GLU A CA 1
ATOM 940 C C . GLU A 1 119 ? -4.374 4.930 -11.860 1.00 96.44 119 GLU A C 1
ATOM 942 O O . GLU A 1 119 ? -4.094 4.932 -13.065 1.00 96.44 119 GLU A O 1
ATOM 947 N N . LYS A 1 120 ? -3.416 4.996 -10.928 1.00 96.12 120 LYS A N 1
ATOM 948 C CA . LYS A 1 120 ? -1.994 5.170 -11.254 1.00 96.12 120 LYS A CA 1
ATOM 949 C C . LYS A 1 120 ? -1.298 3.873 -11.679 1.00 96.12 120 LYS A C 1
ATOM 951 O O . LYS A 1 120 ? -0.167 3.936 -12.163 1.00 96.12 120 LYS A O 1
ATOM 956 N N . ARG A 1 121 ? -1.972 2.717 -11.618 1.00 94.31 121 ARG A N 1
ATOM 957 C CA . ARG A 1 121 ? -1.447 1.413 -12.071 1.00 94.31 121 ARG A CA 1
ATOM 958 C C . ARG A 1 121 ? -0.981 1.408 -13.533 1.00 94.31 121 ARG A C 1
ATOM 960 O O . ARG A 1 121 ? -0.120 0.615 -13.897 1.00 94.31 121 ARG A O 1
ATOM 967 N N . ARG A 1 122 ? -1.489 2.315 -14.374 1.00 92.44 122 ARG A N 1
ATOM 968 C CA . ARG A 1 122 ? -1.109 2.437 -15.797 1.00 92.44 122 ARG A CA 1
ATOM 969 C C . ARG A 1 122 ? 0.385 2.686 -16.059 1.00 92.44 122 ARG A C 1
ATOM 971 O O . ARG A 1 122 ? 0.835 2.483 -17.180 1.00 92.44 122 ARG A O 1
ATOM 978 N N . VAL A 1 123 ? 1.153 3.111 -15.052 1.00 94.94 123 VAL A N 1
ATOM 979 C CA . VAL A 1 123 ? 2.608 3.309 -15.180 1.00 94.94 123 VAL A CA 1
ATOM 980 C C . VAL A 1 123 ? 3.345 1.982 -15.421 1.00 94.94 123 VAL A C 1
ATOM 982 O O . VAL A 1 123 ? 4.346 1.970 -16.132 1.00 94.94 123 VAL A O 1
ATOM 985 N N . PHE A 1 124 ? 2.838 0.860 -14.897 1.00 96.31 124 PHE A N 1
ATOM 986 C CA . PHE A 1 124 ? 3.492 -0.449 -15.034 1.00 96.31 124 PHE A CA 1
ATOM 987 C C . PHE A 1 124 ? 3.340 -1.061 -16.435 1.00 96.31 124 PHE A C 1
ATOM 989 O O . PHE A 1 124 ? 4.357 -1.463 -16.989 1.00 96.31 124 PHE A O 1
ATOM 996 N N . PRO A 1 125 ? 2.149 -1.061 -17.072 1.00 95.75 125 PRO A N 1
ATOM 997 C CA . PRO A 1 125 ? 2.030 -1.432 -18.483 1.00 95.75 125 PRO A CA 1
ATOM 998 C C . PRO A 1 125 ? 2.922 -0.595 -19.406 1.00 95.75 125 PRO A C 1
ATOM 1000 O O . PRO A 1 125 ? 3.570 -1.145 -20.283 1.00 95.75 125 PRO A O 1
ATOM 1003 N N . ALA A 1 126 ? 3.029 0.718 -19.171 1.00 95.19 126 ALA A N 1
ATOM 1004 C CA . ALA A 1 126 ? 3.913 1.571 -19.967 1.00 95.19 126 ALA A CA 1
ATOM 1005 C C . ALA A 1 126 ? 5.401 1.210 -19.796 1.00 95.19 126 ALA A C 1
ATOM 1007 O O . ALA A 1 126 ? 6.179 1.320 -20.740 1.00 95.19 126 ALA A O 1
ATOM 1008 N N . LEU A 1 127 ? 5.821 0.789 -18.599 1.00 97.50 127 LEU A N 1
ATOM 1009 C CA . LEU A 1 127 ? 7.170 0.267 -18.375 1.00 97.50 127 LEU A CA 1
ATOM 1010 C C . LEU A 1 127 ? 7.381 -1.069 -19.104 1.00 97.50 127 LEU A C 1
ATOM 1012 O O . LEU A 1 127 ? 8.405 -1.240 -19.762 1.00 97.50 127 LEU A O 1
ATOM 1016 N N . GLU A 1 128 ? 6.405 -1.973 -19.032 1.00 97.38 128 GLU A N 1
ATOM 1017 C CA . GLU A 1 128 ? 6.447 -3.268 -19.716 1.00 97.38 128 GLU A CA 1
ATOM 1018 C C . GLU A 1 128 ? 6.531 -3.106 -21.241 1.00 97.38 128 GLU A C 1
ATOM 1020 O O . GLU A 1 128 ? 7.360 -3.747 -21.883 1.00 97.38 128 GLU A O 1
ATOM 1025 N N . ASP A 1 129 ? 5.756 -2.190 -21.825 1.00 97.19 129 ASP A N 1
ATOM 1026 C CA . ASP A 1 129 ? 5.794 -1.901 -23.262 1.00 97.19 129 ASP A CA 1
ATOM 1027 C C . ASP A 1 129 ? 7.193 -1.452 -23.720 1.00 97.19 129 ASP A C 1
ATOM 1029 O O . ASP A 1 129 ? 7.695 -1.901 -24.755 1.00 97.19 129 ASP A O 1
ATOM 1033 N N . GLU A 1 130 ? 7.854 -0.581 -22.951 1.00 96.88 130 GLU A N 1
ATOM 1034 C CA . GLU A 1 130 ? 9.220 -0.142 -23.260 1.00 96.88 130 GLU A CA 1
ATOM 1035 C C . GLU A 1 130 ? 10.253 -1.262 -23.054 1.00 96.88 130 GLU A C 1
ATOM 1037 O O . GLU A 1 130 ? 11.208 -1.359 -23.828 1.00 96.88 130 GLU A O 1
ATOM 1042 N N . LEU A 1 131 ? 10.050 -2.155 -22.079 1.00 97.19 131 LEU A N 1
ATOM 1043 C CA . LEU A 1 131 ? 10.886 -3.347 -21.906 1.00 97.19 131 LEU A CA 1
ATOM 1044 C C . LEU A 1 131 ? 10.741 -4.322 -23.077 1.00 97.19 131 LEU A C 1
ATOM 1046 O O . LEU A 1 131 ? 11.747 -4.836 -23.563 1.00 97.19 131 LEU A O 1
ATOM 1050 N N . GLN A 1 132 ? 9.529 -4.543 -23.587 1.00 97.38 132 GLN A N 1
ATOM 1051 C CA . GLN A 1 132 ? 9.319 -5.402 -24.755 1.00 97.38 132 GLN A CA 1
ATOM 1052 C C . GLN A 1 132 ? 10.006 -4.837 -26.004 1.00 97.38 132 GLN A C 1
ATOM 1054 O O . GLN A 1 132 ? 10.642 -5.582 -26.753 1.00 97.38 132 GLN A O 1
ATOM 1059 N N . LYS A 1 133 ? 9.965 -3.512 -26.201 1.00 96.69 133 LYS A N 1
ATOM 1060 C CA . LYS A 1 133 ? 10.729 -2.847 -27.270 1.00 96.69 133 LYS A CA 1
ATOM 1061 C C . LYS A 1 133 ? 12.237 -3.007 -27.073 1.00 96.69 133 LYS A C 1
ATOM 1063 O O . LYS A 1 133 ? 12.941 -3.310 -28.034 1.00 96.69 133 LYS A O 1
ATOM 1068 N N . ALA A 1 134 ? 12.735 -2.838 -25.846 1.00 95.94 134 ALA A N 1
ATOM 1069 C CA . ALA A 1 134 ? 14.157 -3.005 -25.539 1.00 95.94 134 ALA A CA 1
ATOM 1070 C C . ALA A 1 134 ? 14.621 -4.436 -25.839 1.00 95.94 134 ALA A C 1
ATOM 1072 O O . ALA A 1 134 ? 15.657 -4.633 -26.474 1.00 95.94 134 ALA A O 1
ATOM 1073 N N . LYS A 1 135 ? 13.805 -5.426 -25.463 1.00 96.00 135 LYS A N 1
ATOM 1074 C CA . LYS A 1 135 ? 14.048 -6.838 -25.748 1.00 96.00 135 LYS A CA 1
ATOM 1075 C C . LYS A 1 135 ? 14.117 -7.117 -27.246 1.00 96.00 135 LYS A C 1
ATOM 1077 O O . LYS A 1 135 ? 15.057 -7.762 -27.692 1.00 96.00 135 LYS A O 1
ATOM 1082 N N . ALA A 1 136 ? 13.165 -6.599 -28.022 1.00 96.12 136 ALA A N 1
ATOM 1083 C CA . ALA A 1 136 ? 13.147 -6.787 -29.470 1.00 96.12 136 ALA A CA 1
ATOM 1084 C C . ALA A 1 136 ? 14.425 -6.247 -30.138 1.00 96.12 136 ALA A C 1
ATOM 1086 O O . ALA A 1 136 ? 15.001 -6.918 -30.993 1.00 96.12 136 ALA A O 1
ATOM 1087 N N . ILE A 1 137 ? 14.905 -5.076 -29.702 1.00 94.62 137 ILE A N 1
ATOM 1088 C CA . ILE A 1 137 ? 16.160 -4.491 -30.198 1.00 94.62 137 ILE A CA 1
ATOM 1089 C C . ILE A 1 137 ? 17.366 -5.339 -29.774 1.00 94.62 137 ILE A C 1
ATOM 1091 O O . ILE A 1 137 ? 18.254 -5.591 -30.586 1.00 94.62 137 ILE A O 1
ATOM 1095 N N . SER A 1 138 ? 17.400 -5.815 -28.526 1.00 93.69 138 SER A N 1
ATOM 1096 C CA . SER A 1 138 ? 18.447 -6.725 -28.043 1.00 93.69 138 SER A CA 1
ATOM 1097 C C . SER A 1 138 ? 18.499 -8.020 -28.867 1.00 93.69 138 SER A C 1
ATOM 1099 O O . SER A 1 138 ? 19.571 -8.434 -29.313 1.00 93.69 138 SER A O 1
ATOM 1101 N N . ASP A 1 139 ? 17.344 -8.633 -29.134 1.00 94.50 139 ASP A N 1
ATOM 1102 C CA . ASP A 1 139 ? 17.234 -9.853 -29.937 1.00 94.50 139 ASP A CA 1
ATOM 1103 C C . ASP A 1 139 ? 17.694 -9.616 -31.388 1.00 94.50 139 ASP A C 1
ATOM 1105 O O . ASP A 1 139 ? 18.396 -10.451 -31.969 1.00 94.50 139 ASP A O 1
ATOM 1109 N N . GLU A 1 140 ? 17.357 -8.460 -31.973 1.00 93.81 140 GLU A N 1
ATOM 1110 C CA . GLU A 1 140 ? 17.833 -8.047 -33.298 1.00 93.81 140 GLU A CA 1
ATOM 1111 C C . GLU A 1 140 ? 19.357 -7.869 -33.325 1.00 93.81 140 GLU A C 1
ATOM 1113 O O . GLU A 1 140 ? 20.021 -8.375 -34.238 1.00 93.81 140 GLU A O 1
ATOM 1118 N N . MET A 1 141 ? 19.922 -7.200 -32.316 1.00 92.88 141 MET A N 1
ATOM 1119 C CA . MET A 1 141 ? 21.365 -6.991 -32.199 1.00 92.88 141 MET A CA 1
ATOM 1120 C C . MET A 1 141 ? 22.121 -8.313 -32.061 1.00 92.88 141 MET A C 1
ATOM 1122 O O . MET A 1 141 ? 23.126 -8.529 -32.746 1.00 92.88 141 MET A O 1
ATOM 1126 N N . PHE A 1 142 ? 21.606 -9.239 -31.253 1.00 93.19 142 PHE A N 1
ATOM 1127 C CA . PHE A 1 142 ? 22.200 -10.561 -31.101 1.00 93.19 142 PHE A CA 1
ATOM 1128 C C . PHE A 1 142 ? 22.098 -11.383 -32.388 1.00 93.19 142 PHE A C 1
ATOM 1130 O O . PHE A 1 142 ? 23.065 -12.023 -32.812 1.00 93.19 142 PHE A O 1
ATOM 1137 N N . LYS A 1 143 ? 20.939 -11.362 -33.054 1.00 94.06 143 LYS A N 1
ATOM 1138 C CA . LYS A 1 143 ? 20.727 -12.107 -34.298 1.00 94.06 143 LYS A CA 1
ATOM 1139 C C . LYS A 1 143 ? 21.660 -11.619 -35.407 1.00 94.06 143 LYS A C 1
ATOM 1141 O O . LYS A 1 143 ? 22.306 -12.459 -36.044 1.00 94.06 143 LYS A O 1
ATOM 1146 N N . THR A 1 144 ? 21.728 -10.302 -35.597 1.00 92.81 144 THR A N 1
ATOM 1147 C CA . THR A 1 144 ? 22.378 -9.644 -36.741 1.00 92.81 144 THR A CA 1
ATOM 1148 C C . THR A 1 144 ? 23.873 -9.426 -36.524 1.00 92.81 144 THR A C 1
ATOM 1150 O O . THR A 1 144 ? 24.655 -9.661 -37.440 1.00 92.81 144 THR A O 1
ATOM 1153 N N . TYR A 1 145 ? 24.285 -9.038 -35.313 1.00 92.25 145 TYR A N 1
ATOM 1154 C CA . TYR A 1 145 ? 25.664 -8.621 -35.022 1.00 92.25 145 TYR A CA 1
ATOM 1155 C C . TYR A 1 145 ? 26.379 -9.512 -33.995 1.00 92.25 145 TYR A C 1
ATOM 1157 O O . TYR A 1 145 ? 27.563 -9.318 -33.757 1.00 92.25 145 TYR A O 1
ATOM 1165 N N . LYS A 1 146 ? 25.694 -10.509 -33.407 1.00 91.25 146 LYS A N 1
ATOM 1166 C CA . LYS A 1 146 ? 26.214 -11.362 -32.311 1.00 91.25 146 LYS A CA 1
ATOM 1167 C C . LYS A 1 146 ? 26.584 -10.590 -31.040 1.00 91.25 146 LYS A C 1
ATOM 1169 O O . LYS A 1 146 ? 27.271 -11.127 -30.175 1.00 91.25 146 LYS A O 1
ATOM 1174 N N . GLU A 1 147 ? 26.043 -9.385 -30.898 1.00 87.44 147 GLU A N 1
ATOM 1175 C CA . GLU A 1 147 ? 26.192 -8.540 -29.718 1.00 87.44 147 GLU A CA 1
ATOM 1176 C C . GLU A 1 147 ? 25.157 -8.920 -28.657 1.00 87.44 147 GLU A C 1
ATOM 1178 O O . GLU A 1 147 ? 23.963 -8.996 -28.947 1.00 87.44 147 GLU A O 1
ATOM 1183 N N . ARG A 1 148 ? 25.605 -9.182 -27.425 1.00 86.56 148 ARG A N 1
ATOM 1184 C CA . ARG A 1 148 ? 24.712 -9.498 -26.298 1.00 86.56 148 ARG A CA 1
ATOM 1185 C C . ARG A 1 148 ? 24.374 -8.237 -25.517 1.00 86.56 148 ARG A C 1
ATOM 1187 O O . ARG A 1 148 ? 25.253 -7.424 -25.242 1.00 86.56 148 ARG A O 1
ATOM 1194 N N . ASP A 1 149 ? 23.119 -8.117 -25.098 1.00 84.31 149 ASP A N 1
ATOM 1195 C CA . ASP A 1 149 ? 22.717 -7.097 -24.136 1.00 84.31 149 ASP A CA 1
ATOM 1196 C C . ASP A 1 149 ? 22.902 -7.613 -22.707 1.00 84.31 149 ASP A C 1
ATOM 1198 O O . ASP A 1 149 ? 22.264 -8.583 -22.309 1.00 84.31 149 ASP A O 1
ATOM 1202 N N . LEU A 1 150 ? 23.801 -6.987 -21.947 1.00 79.88 150 LEU A N 1
ATOM 1203 C CA . LEU A 1 150 ? 24.074 -7.362 -20.556 1.00 79.88 150 LEU A CA 1
ATOM 1204 C C . LEU A 1 150 ? 23.183 -6.608 -19.559 1.00 79.88 150 LEU A C 1
ATOM 1206 O O . LEU A 1 150 ? 23.078 -7.023 -18.408 1.00 79.88 150 LEU A O 1
ATOM 1210 N N . ASP A 1 151 ? 22.527 -5.529 -19.995 1.00 85.50 151 ASP A N 1
ATOM 1211 C CA . ASP A 1 151 ? 21.787 -4.630 -19.104 1.00 85.50 151 ASP A CA 1
ATOM 1212 C C . ASP A 1 151 ? 20.284 -4.947 -19.067 1.00 85.50 151 ASP A C 1
ATOM 1214 O O . ASP A 1 151 ? 19.585 -4.570 -18.122 1.00 85.50 151 ASP A O 1
ATOM 1218 N N . PHE A 1 152 ? 19.766 -5.644 -20.085 1.00 90.00 152 PHE A N 1
ATOM 1219 C CA . PHE A 1 152 ? 18.337 -5.936 -20.204 1.00 90.00 152 PHE A CA 1
ATOM 1220 C C . PHE A 1 152 ? 17.794 -6.712 -18.998 1.00 90.00 152 PHE A C 1
ATOM 1222 O O . PHE A 1 152 ? 16.777 -6.316 -18.425 1.00 90.00 152 PHE A O 1
ATOM 1229 N N . ASP A 1 153 ? 18.485 -7.778 -18.584 1.00 90.88 153 ASP A N 1
ATOM 1230 C CA . ASP A 1 153 ? 18.054 -8.618 -17.462 1.00 90.88 153 ASP A CA 1
ATOM 1231 C C . ASP A 1 153 ? 17.955 -7.808 -16.162 1.00 90.88 153 ASP A C 1
ATOM 1233 O O . ASP A 1 153 ? 16.990 -7.954 -15.412 1.00 90.88 153 ASP A O 1
ATOM 1237 N N . TRP A 1 154 ? 18.885 -6.872 -15.945 1.00 93.44 154 TRP A N 1
ATOM 1238 C CA . TRP A 1 154 ? 18.850 -5.966 -14.798 1.00 93.44 154 TRP A CA 1
ATOM 1239 C C . TRP A 1 154 ? 17.629 -5.037 -14.829 1.00 93.44 154 TRP A C 1
ATOM 1241 O O . TRP A 1 154 ? 16.939 -4.872 -13.820 1.00 93.44 154 TRP A O 1
ATOM 1251 N N . HIS A 1 155 ? 17.334 -4.436 -15.986 1.00 94.81 155 HIS A N 1
ATOM 1252 C CA . HIS A 1 155 ? 16.164 -3.570 -16.144 1.00 94.81 155 HIS A CA 1
ATOM 1253 C C . HIS A 1 155 ? 14.851 -4.329 -15.940 1.00 94.81 155 HIS A C 1
ATOM 1255 O O . HIS A 1 155 ? 13.933 -3.800 -15.307 1.00 94.81 155 HIS A O 1
ATOM 1261 N N . LYS A 1 156 ? 14.776 -5.562 -16.448 1.00 95.12 156 LYS A N 1
ATOM 1262 C CA . LYS A 1 156 ? 13.619 -6.436 -16.281 1.00 95.12 156 LYS A CA 1
ATOM 1263 C C . LYS A 1 156 ? 13.409 -6.813 -14.817 1.00 95.12 156 LYS A C 1
ATOM 1265 O O . LYS A 1 156 ? 12.326 -6.585 -14.289 1.00 95.12 156 LYS A O 1
ATOM 1270 N N . GLU A 1 157 ? 14.447 -7.299 -14.140 1.00 95.75 157 GLU A N 1
ATOM 1271 C CA . GLU A 1 157 ? 14.355 -7.655 -12.721 1.00 95.75 157 GLU A CA 1
ATOM 1272 C C . GLU A 1 157 ? 13.944 -6.446 -11.869 1.00 95.75 157 GLU A C 1
ATOM 1274 O O . GLU A 1 157 ? 13.111 -6.552 -10.966 1.00 95.75 157 GLU A O 1
ATOM 1279 N N . LYS A 1 158 ? 14.456 -5.254 -12.200 1.00 95.88 158 LYS A N 1
ATOM 1280 C CA . LYS A 1 158 ? 14.053 -4.024 -11.520 1.00 95.88 158 LYS A CA 1
ATOM 1281 C C . LYS A 1 158 ? 12.565 -3.702 -11.710 1.00 95.88 158 LYS A C 1
ATOM 1283 O O . LYS A 1 158 ? 11.940 -3.205 -10.772 1.00 95.88 158 LYS A O 1
ATOM 1288 N N . ALA A 1 159 ? 12.002 -3.953 -12.890 1.00 97.38 159 ALA A N 1
ATOM 1289 C CA . ALA A 1 159 ? 10.578 -3.759 -13.154 1.00 97.38 159 ALA A CA 1
ATOM 1290 C C . ALA A 1 159 ? 9.708 -4.797 -12.431 1.00 97.38 159 ALA A C 1
ATOM 1292 O O . ALA A 1 159 ? 8.716 -4.412 -11.810 1.00 97.38 159 ALA A O 1
ATOM 1293 N N . ASP A 1 160 ? 10.121 -6.066 -12.415 1.00 97.12 160 ASP A N 1
ATOM 1294 C CA . ASP A 1 160 ? 9.428 -7.137 -11.687 1.00 97.12 160 ASP A CA 1
ATOM 1295 C C . ASP A 1 160 ? 9.336 -6.813 -10.182 1.00 97.12 160 ASP A C 1
ATOM 1297 O O . ASP A 1 160 ? 8.253 -6.855 -9.591 1.00 97.12 160 ASP A O 1
ATOM 1301 N N . GLN A 1 161 ? 10.440 -6.356 -9.577 1.00 96.69 161 GLN A N 1
ATOM 1302 C CA . GLN A 1 161 ? 10.466 -5.897 -8.179 1.00 96.69 161 GLN A CA 1
ATOM 1303 C C . GLN A 1 161 ? 9.516 -4.716 -7.918 1.00 96.69 161 GLN A C 1
ATOM 1305 O O . GLN A 1 161 ? 8.923 -4.603 -6.842 1.00 96.69 161 GLN A O 1
A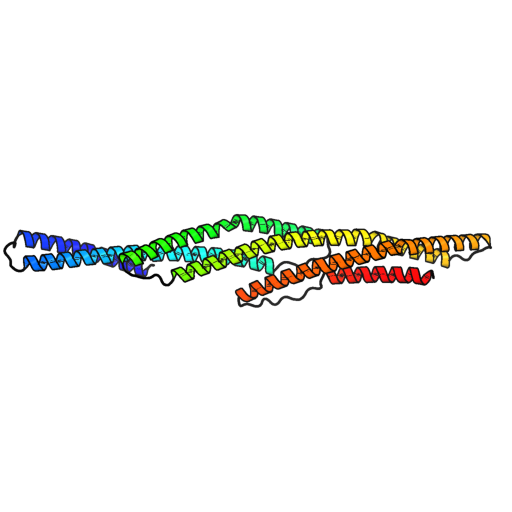TOM 1310 N N . LEU A 1 162 ? 9.379 -3.797 -8.877 1.00 97.62 162 LEU A N 1
ATOM 1311 C CA . LEU A 1 162 ? 8.471 -2.656 -8.759 1.00 97.62 162 LEU A CA 1
ATOM 1312 C C . LEU A 1 162 ? 7.003 -3.090 -8.820 1.00 97.62 162 LEU A C 1
ATOM 1314 O O . LEU A 1 162 ? 6.191 -2.571 -8.053 1.00 97.62 162 LEU A O 1
ATOM 1318 N N . VAL A 1 163 ? 6.667 -4.048 -9.688 1.00 97.69 163 VAL A N 1
ATOM 1319 C CA . VAL A 1 163 ? 5.319 -4.630 -9.776 1.00 97.69 163 VAL A CA 1
ATOM 1320 C C . VAL A 1 163 ? 4.955 -5.345 -8.476 1.00 97.69 163 VAL A C 1
ATOM 1322 O O . VAL A 1 163 ? 3.857 -5.141 -7.955 1.00 97.69 163 VAL A O 1
ATOM 1325 N N . GLU A 1 164 ? 5.877 -6.125 -7.910 1.00 96.94 164 GLU A N 1
ATOM 1326 C CA . GLU A 1 164 ? 5.666 -6.807 -6.630 1.00 96.94 164 GLU A CA 1
ATOM 1327 C C . GLU A 1 164 ? 5.412 -5.806 -5.494 1.00 96.94 164 GLU A C 1
ATOM 1329 O O . GLU A 1 164 ? 4.415 -5.904 -4.774 1.00 96.94 164 GLU A O 1
ATOM 1334 N N . ARG A 1 165 ? 6.267 -4.784 -5.364 1.00 97.25 165 ARG A N 1
ATOM 1335 C CA . ARG A 1 165 ? 6.098 -3.732 -4.349 1.00 97.25 165 ARG A CA 1
ATOM 1336 C C . ARG A 1 165 ? 4.783 -2.975 -4.518 1.00 97.25 165 ARG A C 1
ATOM 1338 O O . ARG A 1 165 ? 4.108 -2.692 -3.530 1.00 97.25 165 ARG A O 1
ATOM 1345 N N . TRP A 1 166 ? 4.366 -2.702 -5.752 1.00 97.88 166 TRP A N 1
ATOM 1346 C CA . TRP A 1 166 ? 3.067 -2.089 -6.023 1.00 97.88 166 TRP A CA 1
ATOM 1347 C C . TRP A 1 166 ? 1.890 -2.972 -5.607 1.00 97.88 166 TRP A C 1
ATOM 1349 O O . TRP A 1 166 ? 0.914 -2.492 -5.028 1.00 97.88 166 TRP A O 1
ATOM 1359 N N . GLN A 1 167 ? 1.982 -4.277 -5.860 1.00 97.06 167 GLN A N 1
ATOM 1360 C CA . GLN A 1 167 ? 0.969 -5.225 -5.413 1.00 97.06 167 GLN A CA 1
ATOM 1361 C C . GLN A 1 167 ? 0.912 -5.297 -3.880 1.00 97.06 167 GLN A C 1
ATOM 1363 O O . GLN A 1 167 ? -0.180 -5.343 -3.313 1.00 97.06 167 GLN A O 1
ATOM 1368 N N . ASN A 1 168 ? 2.060 -5.223 -3.204 1.00 96.69 168 ASN A N 1
ATOM 1369 C CA . ASN A 1 168 ? 2.121 -5.149 -1.746 1.00 96.69 168 ASN A CA 1
ATOM 1370 C C . ASN A 1 168 ? 1.438 -3.883 -1.207 1.00 96.69 168 ASN A C 1
ATOM 1372 O O . ASN A 1 168 ? 0.678 -3.981 -0.246 1.00 96.69 168 ASN A O 1
ATOM 1376 N N . VAL A 1 169 ? 1.616 -2.723 -1.851 1.00 97.75 169 VAL A N 1
ATOM 1377 C CA . VAL A 1 169 ? 0.874 -1.491 -1.513 1.00 97.75 169 VAL A CA 1
ATOM 1378 C C . VAL A 1 169 ? -0.640 -1.720 -1.593 1.00 97.75 169 VAL A C 1
ATOM 1380 O O . VAL A 1 169 ? -1.353 -1.396 -0.643 1.00 97.75 169 VAL A O 1
ATOM 1383 N N . HIS A 1 170 ? -1.139 -2.323 -2.679 1.00 97.44 170 HIS A N 1
ATOM 1384 C CA . HIS A 1 170 ? -2.565 -2.652 -2.820 1.00 97.44 170 HIS A CA 1
ATOM 1385 C C . HIS A 1 170 ? -3.071 -3.556 -1.690 1.00 97.44 170 HIS A C 1
ATOM 1387 O O . HIS A 1 170 ? -4.057 -3.227 -1.032 1.00 97.44 170 HIS A O 1
ATOM 1393 N N . VAL A 1 171 ? -2.386 -4.680 -1.455 1.00 97.38 171 VAL A N 1
ATOM 1394 C CA . VAL A 1 171 ? -2.770 -5.666 -0.433 1.00 97.38 171 VAL A CA 1
ATOM 1395 C C . VAL A 1 171 ? -2.795 -5.033 0.955 1.00 97.38 171 VAL A C 1
ATOM 1397 O O . VAL A 1 171 ? -3.682 -5.321 1.755 1.00 97.38 171 VAL A O 1
ATOM 1400 N N . GLN A 1 172 ? -1.851 -4.142 1.244 1.00 97.56 172 GLN A N 1
ATOM 1401 C CA . GLN A 1 172 ? -1.778 -3.474 2.538 1.00 97.56 172 GLN A CA 1
ATOM 1402 C C . GLN A 1 172 ? -2.906 -2.473 2.740 1.00 97.56 172 GLN A C 1
ATOM 1404 O O . GLN A 1 172 ? -3.475 -2.440 3.827 1.00 97.56 172 GLN A O 1
ATOM 1409 N N . ILE A 1 173 ? -3.286 -1.714 1.709 1.00 97.88 173 ILE A N 1
ATOM 1410 C CA . ILE A 1 173 ? -4.468 -0.846 1.784 1.00 97.88 173 ILE A CA 1
ATOM 1411 C C . ILE A 1 173 ? -5.727 -1.687 2.041 1.00 97.88 173 ILE A C 1
ATOM 1413 O O . ILE A 1 173 ? -6.504 -1.362 2.937 1.00 97.88 173 ILE A O 1
ATOM 1417 N N . ASP A 1 174 ? -5.908 -2.789 1.306 1.00 98.12 174 ASP A N 1
ATOM 1418 C CA . ASP A 1 174 ? -7.086 -3.656 1.441 1.00 98.12 174 ASP A CA 1
ATOM 1419 C C . ASP A 1 174 ? -7.169 -4.322 2.822 1.00 98.12 174 ASP A C 1
ATOM 1421 O O . ASP A 1 174 ? -8.246 -4.378 3.424 1.00 98.12 174 ASP A O 1
ATOM 1425 N N . ASN A 1 175 ? -6.040 -4.789 3.360 1.00 97.62 175 ASN A N 1
ATOM 1426 C CA . ASN A 1 175 ? -6.011 -5.352 4.705 1.00 97.62 175 ASN A CA 1
ATOM 1427 C C . ASN A 1 175 ? -6.308 -4.284 5.764 1.00 97.62 175 ASN A C 1
ATOM 1429 O O . ASN A 1 175 ? -7.190 -4.498 6.589 1.00 97.62 175 ASN A O 1
ATOM 1433 N N . ARG A 1 176 ? -5.669 -3.105 5.697 1.00 96.94 176 ARG A N 1
ATOM 1434 C CA . ARG A 1 176 ? -5.918 -2.025 6.667 1.00 96.94 176 ARG A CA 1
ATOM 1435 C C . ARG A 1 176 ? -7.368 -1.556 6.658 1.00 96.94 176 ARG A C 1
ATOM 1437 O O . ARG A 1 176 ? -7.925 -1.296 7.719 1.00 96.94 176 ARG A O 1
ATOM 1444 N N . LEU A 1 177 ? -8.001 -1.485 5.485 1.00 97.94 177 LEU A N 1
ATOM 1445 C CA . LEU A 1 177 ? -9.431 -1.185 5.376 1.00 97.94 177 LEU A CA 1
ATOM 1446 C C . LEU A 1 177 ? -10.281 -2.210 6.134 1.00 97.94 177 LEU A C 1
ATOM 1448 O O . LEU A 1 177 ? -11.124 -1.818 6.940 1.00 97.94 177 LEU A O 1
ATOM 1452 N N . ARG A 1 178 ? -10.033 -3.507 5.916 1.00 98.25 178 ARG A N 1
ATOM 1453 C CA . ARG A 1 178 ? -10.744 -4.590 6.613 1.00 98.25 178 ARG A CA 1
ATOM 1454 C C . ARG A 1 178 ? -10.532 -4.522 8.125 1.00 98.25 178 ARG A C 1
ATOM 1456 O O . ARG A 1 178 ? -11.491 -4.650 8.887 1.00 98.25 178 ARG A O 1
ATOM 1463 N N . ASP A 1 179 ? -9.295 -4.304 8.550 1.00 97.62 179 ASP A N 1
ATOM 1464 C CA . ASP A 1 179 ? -8.931 -4.266 9.962 1.00 97.62 179 ASP A CA 1
ATOM 1465 C C . ASP A 1 179 ? -9.575 -3.065 10.660 1.00 97.62 179 ASP A C 1
ATOM 1467 O O . ASP A 1 179 ? -10.191 -3.227 11.710 1.00 97.62 179 ASP A O 1
ATOM 1471 N N . LEU A 1 180 ? -9.538 -1.872 10.055 1.00 97.81 180 LEU A N 1
ATOM 1472 C CA . LEU A 1 180 ? -10.178 -0.671 10.604 1.00 97.81 180 LEU A CA 1
ATOM 1473 C C . LEU A 1 180 ? -11.704 -0.788 10.664 1.00 97.81 180 LEU A C 1
ATOM 1475 O O . LEU A 1 180 ? -12.317 -0.293 11.611 1.00 97.81 180 LEU A O 1
ATOM 1479 N N . GLU A 1 181 ? -12.338 -1.457 9.699 1.00 98.06 181 GLU A N 1
ATOM 1480 C CA . GLU A 1 181 ? -13.766 -1.790 9.780 1.00 98.06 181 GLU A CA 1
ATOM 1481 C C . GLU A 1 181 ? -14.051 -2.725 10.969 1.00 98.06 181 GLU A C 1
ATOM 1483 O O . GLU A 1 181 ? -15.013 -2.510 11.717 1.00 98.06 181 GLU A O 1
ATOM 1488 N N . GLY A 1 182 ? -13.183 -3.717 11.193 1.00 98.25 182 GLY A N 1
ATOM 1489 C CA . GLY A 1 182 ? -13.216 -4.601 12.359 1.00 98.25 182 GLY A CA 1
ATOM 1490 C C . GLY A 1 182 ? -13.042 -3.853 13.683 1.00 98.25 182 GLY A C 1
ATOM 1491 O O . GLY A 1 182 ? -13.849 -4.037 14.597 1.00 98.25 182 GLY A O 1
ATOM 1492 N N . ILE A 1 183 ? -12.055 -2.958 13.766 1.00 98.50 183 ILE A N 1
ATOM 1493 C CA . ILE A 1 183 ? -11.794 -2.104 14.934 1.00 98.50 183 ILE A CA 1
ATOM 1494 C C . ILE A 1 183 ? -12.982 -1.177 15.200 1.00 98.50 183 ILE A C 1
ATOM 1496 O O . ILE A 1 183 ? -13.434 -1.047 16.334 1.00 98.50 183 ILE A O 1
ATOM 1500 N N . GLY A 1 184 ? -13.541 -0.551 14.162 1.00 98.31 184 GLY A N 1
ATOM 1501 C CA . GLY A 1 184 ? -14.715 0.309 14.304 1.00 98.31 184 GLY A CA 1
ATOM 1502 C C . GLY A 1 184 ? -15.925 -0.449 14.857 1.00 98.31 184 GLY A C 1
ATOM 1503 O O . GLY A 1 184 ? -16.679 0.083 15.676 1.00 98.31 184 GLY A O 1
ATOM 1504 N N . LYS A 1 185 ? -16.098 -1.710 14.447 1.00 98.38 185 LYS A N 1
ATOM 1505 C CA . LYS A 1 185 ? -17.152 -2.593 14.954 1.00 98.38 185 LYS A CA 1
ATOM 1506 C C . LYS A 1 185 ? -16.907 -3.013 16.406 1.00 98.38 185 LYS A C 1
ATOM 1508 O O . LYS A 1 185 ? -17.839 -2.934 17.205 1.00 98.38 185 LYS A O 1
ATOM 1513 N N . SER A 1 186 ? -15.689 -3.428 16.760 1.00 98.50 186 SER A N 1
ATOM 1514 C CA . SER A 1 186 ? -15.356 -3.829 18.134 1.00 98.50 186 SER A CA 1
ATOM 1515 C C . SER A 1 186 ? -15.430 -2.651 19.108 1.00 98.50 186 SER A C 1
ATOM 1517 O O . SER A 1 186 ? -15.999 -2.801 20.188 1.00 98.50 186 SER A O 1
ATOM 1519 N N . LEU A 1 187 ? -14.983 -1.457 18.696 1.00 98.56 187 LEU A N 1
ATOM 1520 C CA . LEU A 1 187 ? -15.120 -0.232 19.488 1.00 98.56 187 LEU A CA 1
ATOM 1521 C C . LEU A 1 187 ? -16.587 0.076 19.769 1.00 98.56 187 LEU A C 1
ATOM 1523 O O . LEU A 1 187 ? -16.942 0.407 20.896 1.00 98.56 187 LEU A O 1
ATOM 1527 N N . LYS A 1 188 ? -17.445 -0.044 18.749 1.00 98.31 188 LYS A N 1
ATOM 1528 C CA . LYS A 1 188 ? -18.882 0.167 18.916 1.00 98.31 188 LYS A CA 1
ATOM 1529 C C . LYS A 1 188 ? -19.458 -0.792 19.959 1.00 98.31 188 LYS A C 1
ATOM 1531 O O . LYS A 1 188 ? -20.138 -0.330 20.863 1.00 98.31 188 LYS A O 1
ATOM 1536 N N . TYR A 1 189 ? -19.168 -2.091 19.865 1.00 98.50 189 TYR A N 1
ATOM 1537 C CA . TYR A 1 189 ? -19.670 -3.068 20.838 1.00 98.50 189 TYR A CA 1
ATOM 1538 C C . TYR A 1 189 ? -19.211 -2.777 22.262 1.00 98.50 189 TYR A C 1
ATOM 1540 O O . TYR A 1 189 ? -20.019 -2.837 23.185 1.00 98.50 189 TYR A O 1
ATOM 1548 N N . TYR A 1 190 ? -17.944 -2.403 22.432 1.00 98.69 190 TYR A N 1
ATOM 1549 C CA . TYR A 1 190 ? -17.436 -1.999 23.734 1.00 98.69 190 TYR A CA 1
ATOM 1550 C C . TYR A 1 190 ? -18.164 -0.758 24.266 1.00 98.69 190 TYR A C 1
ATOM 1552 O O . TYR A 1 190 ? -18.681 -0.794 25.376 1.00 98.69 190 TYR A O 1
ATOM 1560 N N . ARG A 1 191 ? -18.282 0.313 23.471 1.00 98.25 191 ARG A N 1
ATOM 1561 C CA . ARG A 1 191 ? -18.953 1.556 23.891 1.00 98.25 191 ARG A CA 1
ATOM 1562 C C . ARG A 1 191 ? -20.437 1.346 24.203 1.00 98.25 191 ARG A C 1
ATOM 1564 O O . ARG A 1 191 ? -20.918 1.881 25.199 1.00 98.25 191 ARG A O 1
ATOM 1571 N N . ASP A 1 192 ? -21.131 0.537 23.404 1.00 98.25 192 ASP A N 1
ATOM 1572 C CA . ASP A 1 192 ? -22.545 0.195 23.606 1.00 98.25 192 ASP A CA 1
ATOM 1573 C C . ASP A 1 192 ? -22.763 -0.604 24.913 1.00 98.25 192 ASP A C 1
ATOM 1575 O O . ASP A 1 192 ? -23.814 -0.468 25.538 1.00 98.25 192 ASP A O 1
ATOM 1579 N N . ALA A 1 193 ? -21.785 -1.409 25.350 1.00 98.31 193 ALA A N 1
ATOM 1580 C CA . ALA A 1 193 ? -21.830 -2.124 26.632 1.00 98.31 193 ALA A CA 1
ATOM 1581 C C . ALA A 1 193 ? -21.343 -1.274 27.821 1.00 98.31 193 ALA A C 1
ATOM 1583 O O . ALA A 1 193 ? -21.890 -1.384 28.918 1.00 98.31 193 ALA A O 1
ATOM 1584 N N . TYR A 1 194 ? -20.343 -0.418 27.599 1.00 98.56 194 TYR A N 1
ATOM 1585 C CA . TYR A 1 194 ? -19.696 0.407 28.616 1.00 98.56 194 TYR A CA 1
ATOM 1586 C C . TYR A 1 194 ? -20.596 1.545 29.104 1.00 98.56 194 TYR A C 1
ATOM 1588 O O . TYR A 1 194 ? -20.839 1.659 30.303 1.00 98.56 194 TYR A O 1
ATOM 1596 N N . HIS A 1 195 ? -21.119 2.379 28.195 1.00 98.00 195 HIS A N 1
ATOM 1597 C CA . HIS A 1 195 ? -21.829 3.606 28.581 1.00 98.00 195 HIS A CA 1
ATOM 1598 C C . HIS A 1 195 ? -23.037 3.360 29.498 1.00 98.00 195 HIS A C 1
ATOM 1600 O O . HIS A 1 195 ? -23.146 4.049 30.509 1.00 98.00 195 HIS A O 1
ATOM 1606 N N . PRO A 1 196 ? -23.898 2.349 29.258 1.00 98.12 196 PRO A N 1
ATOM 1607 C CA . PRO A 1 196 ? -25.004 2.067 30.171 1.00 98.12 196 PRO A CA 1
ATOM 1608 C C . PRO A 1 196 ? -24.563 1.682 31.587 1.00 98.12 196 PRO A C 1
ATOM 1610 O O . PRO A 1 196 ? -25.305 1.921 32.534 1.00 98.12 196 PRO A O 1
ATOM 1613 N N . LEU A 1 197 ? -23.397 1.043 31.742 1.00 98.12 197 LEU A N 1
ATOM 1614 C CA . LEU A 1 197 ? -22.836 0.703 33.052 1.00 98.12 197 LEU A CA 1
ATOM 1615 C C . LEU A 1 197 ? -22.228 1.938 33.718 1.00 98.12 197 LEU A C 1
ATOM 1617 O O . LEU A 1 197 ? -22.463 2.165 34.902 1.00 98.12 197 LEU A O 1
ATOM 1621 N N . ASP A 1 198 ? -21.494 2.737 32.947 1.00 98.06 198 ASP A N 1
ATOM 1622 C CA . ASP A 1 198 ? -20.855 3.966 33.412 1.00 98.06 198 ASP A CA 1
ATOM 1623 C C . ASP A 1 198 ? -21.875 5.007 33.892 1.00 98.06 198 ASP A C 1
ATOM 1625 O O . ASP A 1 198 ? -21.666 5.636 34.924 1.00 98.06 198 ASP A O 1
ATOM 1629 N N . ASP A 1 199 ? -23.021 5.111 33.214 1.00 97.62 199 ASP A N 1
ATOM 1630 C CA . ASP A 1 199 ? -24.133 5.974 33.622 1.00 97.62 199 ASP A CA 1
ATOM 1631 C C . ASP A 1 199 ? -24.890 5.422 34.840 1.00 97.62 199 ASP A C 1
ATOM 1633 O O . ASP A 1 199 ? -25.428 6.184 35.649 1.00 97.62 199 ASP A O 1
ATOM 1637 N N . TRP A 1 200 ? -24.981 4.095 34.965 1.00 97.69 200 TRP A N 1
ATOM 1638 C CA . TRP A 1 200 ? -25.761 3.419 36.005 1.00 97.69 200 TRP A CA 1
ATOM 1639 C C . TRP A 1 200 ? -25.050 3.400 37.363 1.00 97.69 200 TRP A C 1
ATOM 1641 O O . TRP A 1 200 ? -25.693 3.637 38.386 1.00 97.69 200 TRP A O 1
ATOM 1651 N N . ILE A 1 201 ? -23.732 3.176 37.392 1.00 96.75 201 ILE A N 1
ATOM 1652 C CA . ILE A 1 201 ? -22.949 3.101 38.638 1.00 96.75 201 ILE A CA 1
ATOM 1653 C C . ILE A 1 201 ? -23.150 4.348 39.526 1.00 96.75 201 ILE A C 1
ATOM 1655 O O . ILE A 1 201 ? -23.558 4.175 40.677 1.00 96.75 201 ILE A O 1
ATOM 1659 N N . PRO A 1 202 ? -22.994 5.596 39.031 1.00 96.00 202 PRO A N 1
ATOM 1660 C CA . PRO A 1 202 ? -23.206 6.797 39.843 1.00 96.00 202 PRO A CA 1
ATOM 16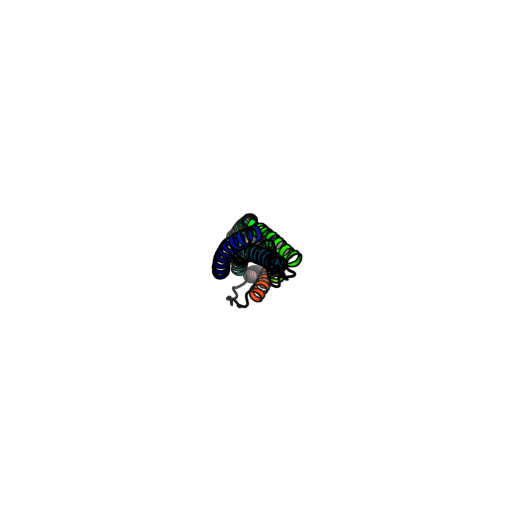61 C C . PRO A 1 202 ? -24.634 6.934 40.388 1.00 96.00 202 PRO A C 1
ATOM 1663 O O . PRO A 1 202 ? -24.849 7.506 41.461 1.00 96.00 202 PRO A O 1
ATOM 1666 N N . GLN A 1 203 ? -25.634 6.412 39.667 1.00 95.75 203 GLN A N 1
ATOM 1667 C CA . GLN A 1 203 ? -27.030 6.425 40.117 1.00 95.75 203 GLN A CA 1
ATOM 1668 C C . GLN A 1 203 ? -27.223 5.496 41.317 1.00 95.75 203 GLN A C 1
ATOM 1670 O O . GLN A 1 203 ? -27.885 5.870 42.292 1.00 95.75 203 GLN A O 1
ATOM 1675 N N . VAL A 1 204 ? -26.604 4.314 41.280 1.00 94.50 204 VAL A N 1
ATOM 1676 C CA . VAL A 1 204 ? -26.615 3.365 42.397 1.00 94.50 204 VAL A CA 1
ATOM 1677 C C . VAL A 1 204 ? -25.818 3.897 43.578 1.00 94.50 204 VAL A C 1
ATOM 1679 O O . VAL A 1 204 ? -26.329 3.871 44.693 1.00 94.50 204 VAL A O 1
ATOM 1682 N N . GLU A 1 205 ? -24.631 4.464 43.351 1.00 93.31 205 GLU A N 1
ATOM 1683 C CA . GLU A 1 205 ? -23.831 5.113 44.400 1.00 93.31 205 GLU A CA 1
ATOM 1684 C C . GLU A 1 205 ? -24.630 6.217 45.109 1.00 93.31 205 GLU A C 1
ATOM 1686 O O . GLU A 1 205 ? -24.688 6.273 46.339 1.00 93.31 205 GLU A O 1
ATOM 1691 N N . THR A 1 206 ? -25.323 7.060 44.338 1.00 93.81 206 THR A N 1
ATOM 1692 C CA . THR A 1 206 ? -26.177 8.128 44.875 1.00 93.81 206 THR A CA 1
ATOM 1693 C C . THR A 1 206 ? -27.358 7.570 45.669 1.00 93.81 206 THR A C 1
ATOM 1695 O O . THR A 1 206 ? -27.698 8.099 46.728 1.00 93.81 206 THR A O 1
ATOM 1698 N N . THR A 1 207 ? -28.005 6.515 45.170 1.00 91.94 207 THR A N 1
ATOM 1699 C CA . THR A 1 207 ? -29.149 5.889 45.849 1.00 91.94 207 THR A CA 1
ATOM 1700 C C . THR A 1 207 ? -28.709 5.222 47.149 1.00 91.94 207 THR A C 1
ATOM 1702 O O . THR A 1 207 ? -29.336 5.437 48.185 1.00 91.94 207 THR A O 1
ATOM 1705 N N . GLN A 1 208 ? -27.586 4.502 47.129 1.00 89.31 208 GLN A N 1
ATOM 1706 C CA . GLN A 1 208 ? -27.018 3.859 48.308 1.00 89.31 208 GLN A CA 1
ATOM 1707 C C . GLN A 1 208 ? -26.628 4.882 49.376 1.00 89.31 208 GLN A C 1
ATOM 1709 O O . GLN A 1 208 ? -26.972 4.717 50.546 1.00 89.31 208 GLN A O 1
ATOM 1714 N N . LYS A 1 209 ? -25.982 5.982 48.975 1.00 90.75 209 LYS A N 1
ATOM 1715 C CA . LYS A 1 209 ? -25.635 7.076 49.887 1.00 90.75 209 LYS A CA 1
ATOM 1716 C C . LYS A 1 209 ? -26.874 7.674 50.564 1.00 90.75 209 LYS A C 1
ATOM 1718 O O . LYS A 1 209 ? -26.880 7.839 51.779 1.00 90.75 209 LYS A O 1
ATOM 1723 N N . LYS A 1 210 ? -27.951 7.924 49.810 1.00 90.50 210 LYS A N 1
ATOM 1724 C CA . LYS A 1 210 ? -29.218 8.437 50.366 1.00 90.50 210 LYS A CA 1
ATOM 1725 C C . LYS A 1 210 ? -29.845 7.485 51.384 1.00 90.50 210 LYS A C 1
ATOM 1727 O O . LYS A 1 210 ? -30.349 7.944 52.404 1.00 90.50 210 LYS A O 1
ATOM 1732 N N . ILE A 1 211 ? -29.817 6.177 51.115 1.00 86.88 211 ILE A N 1
ATOM 1733 C CA . ILE A 1 211 ? -30.337 5.170 52.050 1.00 86.88 211 ILE A CA 1
ATOM 1734 C C . ILE A 1 211 ? -29.516 5.188 53.346 1.00 86.88 211 ILE A C 1
ATOM 1736 O O . ILE A 1 211 ? -30.106 5.249 54.423 1.00 86.88 211 ILE A O 1
ATOM 1740 N N . GLN A 1 212 ? -28.182 5.224 53.252 1.00 84.69 212 GLN A N 1
ATOM 1741 C CA . GLN A 1 212 ? -27.283 5.263 54.415 1.00 84.69 212 GLN A CA 1
ATOM 1742 C C . GLN A 1 212 ? -27.404 6.550 55.248 1.00 84.69 212 GLN A C 1
ATOM 1744 O O . GLN A 1 212 ? -27.311 6.497 56.472 1.00 84.69 212 GLN A O 1
ATOM 1749 N N . GLU A 1 213 ? -27.619 7.703 54.611 1.00 88.56 213 GLU A N 1
ATOM 1750 C CA . GLU A 1 213 ? -27.788 8.992 55.300 1.00 88.56 213 GLU A CA 1
ATOM 1751 C C . GLU A 1 213 ? -29.161 9.127 55.985 1.00 88.56 213 GLU A C 1
ATOM 1753 O O . GLU A 1 213 ? -29.323 9.928 56.908 1.00 88.56 213 GLU A O 1
ATOM 1758 N N . SER A 1 214 ? -30.158 8.342 55.565 1.00 83.56 214 SER A N 1
ATOM 1759 C CA . SER A 1 214 ? -31.510 8.394 56.124 1.00 83.56 214 SER A CA 1
ATOM 1760 C C . SER A 1 214 ? -31.645 7.574 57.418 1.00 83.56 214 SER A C 1
ATOM 1762 O O . SER A 1 214 ? -31.595 6.346 57.409 1.00 83.56 214 SER A O 1
ATOM 1764 N N . GLN A 1 215 ? -31.866 8.243 58.553 1.00 82.50 215 GLN A N 1
ATOM 1765 C CA . GLN A 1 215 ? -32.135 7.587 59.842 1.00 82.50 215 GLN A CA 1
ATOM 1766 C C . GLN A 1 215 ? -33.602 7.114 59.916 1.00 82.50 215 GLN A C 1
ATOM 1768 O O . GLN A 1 215 ? -34.510 7.935 59.761 1.00 82.50 215 GLN A O 1
ATOM 1773 N N . PRO A 1 216 ? -33.881 5.821 60.159 1.00 82.75 216 PRO A N 1
ATOM 1774 C CA . PRO A 1 216 ? -35.252 5.332 60.251 1.00 82.75 216 PRO A CA 1
ATOM 1775 C C . PRO A 1 216 ? -35.926 5.783 61.552 1.00 82.75 216 PRO A C 1
ATOM 1777 O O . PRO A 1 216 ? -35.530 5.397 62.647 1.00 82.75 216 PRO A O 1
ATOM 1780 N N . GLU A 1 217 ? -37.006 6.555 61.429 1.00 85.44 217 GLU A N 1
ATOM 1781 C CA . GLU A 1 217 ? -37.782 7.055 62.577 1.00 85.44 217 GLU A CA 1
ATOM 1782 C C . GLU A 1 217 ? -38.624 5.977 63.290 1.00 85.44 217 GLU A C 1
ATOM 1784 O O . GLU A 1 217 ? -39.002 6.146 64.448 1.00 85.44 217 GLU A O 1
ATOM 1789 N N . ASN A 1 218 ? -38.976 4.877 62.610 1.00 91.44 218 ASN A N 1
ATOM 1790 C CA . ASN A 1 218 ? -39.795 3.803 63.170 1.00 91.44 218 ASN A CA 1
ATOM 1791 C C . ASN A 1 218 ? -39.583 2.456 62.446 1.00 91.44 218 ASN A C 1
ATOM 1793 O O . ASN A 1 218 ? -38.916 2.356 61.419 1.00 91.44 218 ASN A O 1
ATOM 1797 N N . SER A 1 219 ? -40.195 1.389 62.968 1.00 88.06 219 SER A N 1
ATOM 1798 C CA . SER A 1 219 ? -40.073 0.034 62.402 1.00 88.06 219 SER A CA 1
ATOM 1799 C C . SER A 1 219 ? -40.572 -0.079 60.951 1.00 88.06 219 SER A C 1
ATOM 1801 O O . SER A 1 219 ? -40.028 -0.873 60.184 1.00 88.06 219 SER A O 1
ATOM 1803 N N . LYS A 1 220 ? -41.565 0.723 60.540 1.00 89.69 220 LYS A N 1
ATOM 1804 C CA . LYS A 1 220 ? -42.079 0.698 59.161 1.00 89.69 220 LYS A CA 1
ATOM 1805 C C . LYS A 1 220 ? -41.093 1.345 58.185 1.00 89.69 220 LYS A C 1
ATOM 1807 O O . LYS A 1 220 ? -40.879 0.807 57.097 1.00 89.69 220 LYS A O 1
ATOM 1812 N N . THR A 1 221 ? -40.476 2.468 58.561 1.00 89.38 221 THR A N 1
ATOM 1813 C CA . THR A 1 221 ? -39.460 3.137 57.731 1.00 89.38 221 THR A CA 1
ATOM 1814 C C . THR A 1 221 ? -38.192 2.292 57.619 1.00 89.38 221 THR A C 1
ATOM 1816 O O . THR A 1 221 ? -37.677 2.136 56.513 1.00 89.38 221 THR A O 1
ATOM 1819 N N . LEU A 1 222 ? -37.781 1.620 58.701 1.00 89.69 222 LEU A N 1
ATOM 1820 C CA . LEU A 1 222 ? -36.697 0.631 58.676 1.00 89.69 222 LEU A CA 1
ATOM 1821 C C . LEU A 1 222 ? -36.994 -0.542 57.724 1.00 89.69 222 LEU A C 1
ATOM 1823 O O . LEU A 1 222 ? -36.151 -0.911 56.909 1.00 89.69 222 LEU A O 1
ATOM 1827 N N . ALA A 1 223 ? -38.200 -1.118 57.784 1.00 90.75 223 ALA A N 1
ATOM 1828 C CA . ALA A 1 223 ? -38.594 -2.207 56.885 1.00 90.75 223 ALA A CA 1
ATOM 1829 C C . ALA A 1 223 ? -38.573 -1.776 55.407 1.00 90.75 223 ALA A C 1
ATOM 1831 O O . ALA A 1 223 ? -38.217 -2.562 54.529 1.00 90.75 223 ALA A O 1
ATOM 1832 N N . THR A 1 224 ? -38.922 -0.515 55.139 1.00 89.19 224 THR A N 1
ATOM 1833 C CA . THR A 1 224 ? -38.918 0.057 53.787 1.00 89.19 224 THR A CA 1
ATOM 1834 C C . THR A 1 224 ? -37.492 0.234 53.267 1.00 89.19 224 THR A C 1
ATOM 1836 O O . THR A 1 224 ? -37.205 -0.195 52.150 1.00 89.19 224 THR A O 1
ATOM 1839 N N . GLN A 1 225 ? -36.587 0.782 54.083 1.00 88.69 225 GLN A N 1
ATOM 1840 C CA . GLN A 1 225 ? -35.162 0.904 53.751 1.00 88.69 225 GLN A CA 1
ATOM 1841 C C . GLN A 1 225 ? -34.522 -0.463 53.490 1.00 88.69 225 GLN A C 1
ATOM 1843 O O . GLN A 1 225 ? -33.845 -0.642 52.481 1.00 88.69 225 GLN A O 1
ATOM 1848 N N . LEU A 1 226 ? -34.804 -1.461 54.336 1.00 90.00 226 LEU A N 1
ATOM 1849 C CA . LEU A 1 226 ? -34.295 -2.820 54.143 1.00 90.00 226 LEU A CA 1
ATOM 1850 C C . LEU A 1 226 ? -34.782 -3.426 52.819 1.00 90.00 226 LEU A C 1
ATOM 1852 O O . LEU A 1 226 ? -34.021 -4.099 52.127 1.00 90.00 226 LEU A O 1
ATOM 1856 N N . ASN A 1 227 ? -36.045 -3.192 52.451 1.00 91.62 227 ASN A N 1
ATOM 1857 C CA . ASN A 1 227 ? -36.572 -3.659 51.173 1.00 91.62 227 ASN A CA 1
ATOM 1858 C C . ASN A 1 227 ? -35.899 -2.951 49.987 1.00 91.62 227 ASN A C 1
ATOM 1860 O O . ASN A 1 227 ? -35.533 -3.611 49.021 1.00 91.62 227 ASN A O 1
ATOM 1864 N N . GLN A 1 228 ? -35.685 -1.635 50.070 1.00 90.38 228 GLN A N 1
ATOM 1865 C CA . GLN A 1 228 ? -34.948 -0.881 49.049 1.00 90.38 228 GLN A CA 1
ATOM 1866 C C . GLN A 1 228 ? -33.516 -1.403 48.888 1.00 90.38 228 GLN A C 1
ATOM 1868 O O . GLN A 1 228 ? -33.072 -1.618 47.763 1.00 90.38 228 GLN A O 1
ATOM 1873 N N . GLN A 1 229 ? -32.826 -1.690 49.993 1.00 90.44 229 GLN A N 1
ATOM 1874 C CA . GLN A 1 229 ? -31.472 -2.234 49.958 1.00 90.44 229 GLN A CA 1
ATOM 1875 C C . GLN A 1 229 ? -31.431 -3.639 49.340 1.00 90.44 229 GLN A C 1
ATOM 1877 O O . GLN A 1 229 ? -30.579 -3.907 48.501 1.00 90.44 229 GLN A O 1
ATOM 1882 N N . LYS A 1 230 ? -32.397 -4.514 49.656 1.00 91.81 230 LYS A N 1
ATOM 1883 C CA . LYS A 1 230 ? -32.526 -5.832 49.003 1.00 91.81 230 LYS A CA 1
ATOM 1884 C C . LYS A 1 230 ? -32.751 -5.724 47.494 1.00 91.81 230 LYS A C 1
ATOM 1886 O O . LYS A 1 230 ? -32.171 -6.498 46.738 1.00 91.81 230 LYS A O 1
ATOM 1891 N N . MET A 1 231 ? -33.577 -4.772 47.058 1.00 93.12 231 MET A N 1
ATOM 1892 C CA . MET A 1 231 ? -33.804 -4.531 45.631 1.00 93.12 231 MET A CA 1
ATOM 1893 C C . MET A 1 231 ? -32.530 -4.038 44.935 1.00 93.12 231 MET A C 1
ATOM 1895 O O . MET A 1 231 ? -32.216 -4.531 43.856 1.00 93.12 231 MET A O 1
ATOM 1899 N N . LEU A 1 232 ? -31.768 -3.133 45.565 1.00 92.62 232 LEU A N 1
ATOM 1900 C CA . LEU A 1 232 ? -30.484 -2.662 45.034 1.00 92.62 232 LEU A CA 1
ATOM 1901 C C . LEU A 1 232 ? -29.447 -3.783 44.928 1.00 92.62 232 LEU A C 1
ATOM 1903 O O . LEU A 1 232 ? -28.771 -3.877 43.909 1.00 92.62 232 LEU A O 1
ATOM 1907 N N . VAL A 1 233 ? -29.340 -4.647 45.944 1.00 93.44 233 VAL A N 1
ATOM 1908 C CA . VAL A 1 233 ? -28.452 -5.824 45.908 1.00 93.44 233 VAL A CA 1
ATOM 1909 C C . VAL A 1 233 ? -28.788 -6.698 44.700 1.00 93.44 233 VAL A C 1
ATOM 1911 O O . VAL A 1 233 ? -27.909 -7.001 43.899 1.00 93.44 233 VAL A O 1
ATOM 1914 N N . SER A 1 234 ? -30.071 -7.026 44.514 1.00 93.12 234 SER A N 1
ATOM 1915 C CA . SER A 1 234 ? -30.515 -7.830 43.372 1.00 93.12 234 SER A CA 1
ATOM 1916 C C . SER A 1 234 ? -30.226 -7.148 42.031 1.00 93.12 234 SER A C 1
ATOM 1918 O O . SER A 1 234 ? -29.818 -7.816 41.082 1.00 93.12 234 SER A O 1
ATOM 1920 N N . GLU A 1 235 ? -30.403 -5.828 41.934 1.00 93.69 235 GLU A N 1
ATOM 1921 C CA . GLU A 1 235 ? -30.082 -5.076 40.719 1.00 93.69 235 GLU A CA 1
ATOM 1922 C C . GLU A 1 235 ? -28.581 -5.125 40.399 1.00 93.69 235 GLU A C 1
ATOM 1924 O O . GLU A 1 235 ? -28.211 -5.363 39.248 1.00 93.69 235 GLU A O 1
ATOM 1929 N N . ILE A 1 236 ? -27.720 -4.951 41.408 1.00 94.12 236 ILE A N 1
ATOM 1930 C CA . ILE A 1 236 ? -26.262 -5.032 41.259 1.00 94.12 236 ILE A CA 1
ATOM 1931 C C . ILE A 1 236 ? -25.850 -6.426 40.783 1.00 94.12 236 ILE A C 1
ATOM 1933 O O . ILE A 1 236 ? -25.128 -6.534 39.793 1.00 94.12 236 ILE A O 1
ATOM 1937 N N . GLU A 1 237 ? -26.358 -7.487 41.413 1.00 92.81 237 GLU A N 1
ATOM 1938 C CA . GLU A 1 237 ? -26.077 -8.871 41.010 1.00 92.81 237 GLU A CA 1
ATOM 1939 C C . GLU A 1 237 ? -26.481 -9.136 39.551 1.00 92.81 237 GLU A C 1
ATOM 1941 O O . GLU A 1 237 ? -25.735 -9.754 38.789 1.00 92.81 237 GLU A O 1
ATOM 1946 N N . MET A 1 238 ? -27.628 -8.606 39.112 1.00 93.81 238 MET A N 1
ATOM 1947 C CA . MET A 1 238 ? -28.079 -8.742 37.723 1.00 93.81 238 MET A CA 1
ATOM 1948 C C . MET A 1 238 ? -27.158 -8.034 36.715 1.00 93.81 238 MET A C 1
ATOM 1950 O O . MET A 1 238 ? -27.080 -8.455 35.553 1.00 93.81 238 MET A O 1
ATOM 1954 N N . LYS A 1 239 ? -26.429 -6.986 37.129 1.00 96.00 239 LYS A N 1
ATOM 1955 C CA . LYS A 1 239 ? -25.469 -6.275 36.269 1.00 96.00 239 LYS A CA 1
ATOM 1956 C C . LYS A 1 239 ? -24.149 -7.014 36.076 1.00 96.00 239 LYS A C 1
ATOM 1958 O O . LYS A 1 239 ? -23.439 -6.668 35.131 1.00 96.00 239 LYS A O 1
ATOM 1963 N N . GLN A 1 240 ? -23.857 -8.066 36.846 1.00 96.44 240 GLN A N 1
ATOM 1964 C CA . GLN A 1 240 ? -22.648 -8.879 36.662 1.00 96.44 240 GLN A CA 1
ATOM 1965 C C . GLN A 1 240 ? -22.499 -9.362 35.214 1.00 96.44 240 GLN A C 1
ATOM 1967 O O . GLN A 1 240 ? -21.469 -9.144 34.586 1.00 96.44 240 GLN A O 1
ATOM 1972 N N . SER A 1 241 ? -23.571 -9.915 34.640 1.00 96.81 241 SER A N 1
ATOM 1973 C CA . SER A 1 241 ? -23.570 -10.403 33.252 1.00 96.81 241 SER A CA 1
ATOM 1974 C C . SER A 1 241 ? -23.233 -9.315 32.222 1.00 96.81 241 SER A C 1
ATOM 1976 O O . SER A 1 241 ? -22.617 -9.589 31.193 1.00 96.81 241 SER A O 1
ATOM 1978 N N . LYS A 1 242 ? -23.618 -8.063 32.501 1.00 97.56 242 LYS A N 1
ATOM 1979 C CA . LYS A 1 242 ? -23.317 -6.906 31.653 1.00 97.56 242 LYS A CA 1
ATOM 1980 C C . LYS A 1 242 ? -21.874 -6.444 31.820 1.00 97.56 242 LYS A C 1
ATOM 1982 O O . LYS A 1 242 ? -21.258 -6.061 30.830 1.00 97.56 242 LYS A O 1
ATOM 1987 N N . MET A 1 243 ? -21.327 -6.524 33.032 1.00 98.19 243 MET A N 1
ATOM 1988 C CA . MET A 1 243 ? -19.906 -6.285 33.283 1.00 98.19 243 MET A CA 1
ATOM 1989 C C . MET A 1 243 ? -19.032 -7.310 32.545 1.00 98.19 243 MET A C 1
ATOM 1991 O O . MET A 1 243 ? -18.075 -6.920 31.879 1.00 98.19 243 MET A O 1
ATOM 1995 N N . ASP A 1 244 ? -19.405 -8.593 32.582 1.00 98.19 244 ASP A N 1
ATOM 1996 C CA . ASP A 1 244 ? -18.701 -9.668 31.867 1.00 98.19 244 ASP A CA 1
ATOM 1997 C C . ASP A 1 244 ? -18.768 -9.470 30.339 1.00 98.19 244 ASP A C 1
ATOM 1999 O O . ASP A 1 244 ? -17.778 -9.645 29.624 1.00 98.19 244 ASP A O 1
ATOM 2003 N N . GLU A 1 245 ? -19.928 -9.051 29.820 1.00 98.19 245 GLU A N 1
ATOM 2004 C CA . GLU A 1 245 ? -20.095 -8.685 28.409 1.00 98.19 245 GLU A CA 1
ATOM 2005 C C . GLU A 1 245 ? -19.206 -7.489 28.022 1.00 98.19 245 GLU A C 1
ATOM 2007 O O . GLU A 1 245 ? -18.515 -7.531 27.000 1.00 98.19 245 GLU A O 1
ATOM 2012 N N . CYS A 1 246 ? -19.167 -6.446 28.856 1.00 98.50 246 CYS A N 1
ATOM 2013 C CA . CYS A 1 246 ? -18.305 -5.285 28.647 1.00 98.50 246 CYS A CA 1
ATOM 2014 C C . CYS A 1 246 ? -16.817 -5.671 28.655 1.00 98.50 246 CYS A C 1
ATOM 2016 O O . CYS A 1 246 ? -16.067 -5.212 27.790 1.00 98.50 246 CYS A O 1
ATOM 2018 N N . GLN A 1 247 ? -16.400 -6.554 29.572 1.00 98.56 247 GLN A N 1
ATOM 2019 C CA . GLN A 1 247 ? -15.037 -7.088 29.626 1.00 98.56 247 GLN A CA 1
ATOM 2020 C C . GLN A 1 247 ? -14.658 -7.760 28.308 1.00 98.56 247 GLN A C 1
ATOM 2022 O O . GLN A 1 247 ? -13.634 -7.433 27.707 1.00 98.56 247 GLN A O 1
ATOM 2027 N N . LYS A 1 248 ? -15.514 -8.669 27.834 1.00 98.69 248 LYS A N 1
ATOM 2028 C CA . LYS A 1 248 ? -15.295 -9.403 26.588 1.00 98.69 248 LYS A CA 1
ATOM 2029 C C . LYS A 1 248 ? -15.100 -8.457 25.403 1.00 98.69 248 LYS A C 1
ATOM 2031 O O . LYS A 1 248 ? -14.210 -8.679 24.583 1.00 98.69 248 LYS A O 1
ATOM 2036 N N . TYR A 1 249 ? -15.915 -7.407 25.288 1.00 98.69 249 TYR A N 1
ATOM 2037 C CA . TYR A 1 249 ? -15.770 -6.449 24.190 1.00 98.69 249 TYR A CA 1
ATOM 2038 C C . TYR A 1 249 ? -14.527 -5.560 24.332 1.00 98.69 249 TYR A C 1
ATOM 2040 O O . TYR A 1 249 ? -13.904 -5.253 23.314 1.00 98.69 249 TYR A O 1
ATOM 2048 N N . ALA A 1 250 ? -14.122 -5.198 25.554 1.00 98.62 250 ALA A N 1
ATOM 2049 C CA . ALA A 1 250 ? -12.868 -4.480 25.797 1.00 98.62 250 ALA A CA 1
ATOM 2050 C C . ALA A 1 250 ? -11.650 -5.313 25.358 1.00 98.62 250 ALA A C 1
ATOM 2052 O O . ALA A 1 250 ? -10.772 -4.820 24.646 1.00 98.62 250 ALA A O 1
ATOM 2053 N N . GLU A 1 251 ? -11.628 -6.599 25.720 1.00 98.50 251 GLU A N 1
ATOM 2054 C CA . GLU A 1 251 ? -10.594 -7.556 25.311 1.00 98.50 251 GLU A CA 1
ATOM 2055 C C . GLU A 1 251 ? -10.584 -7.753 23.789 1.00 98.50 251 GLU A C 1
ATOM 2057 O O . GLU A 1 251 ? -9.530 -7.659 23.162 1.00 98.50 251 GLU A O 1
ATOM 2062 N N . GLN A 1 252 ? -11.756 -7.928 23.168 1.00 98.44 252 GLN A N 1
ATOM 2063 C CA . GLN A 1 252 ? -11.876 -8.066 21.715 1.00 98.44 252 GLN A CA 1
ATOM 2064 C C . GLN A 1 252 ? -11.363 -6.826 20.965 1.00 98.44 252 GLN A C 1
ATOM 2066 O O . GLN A 1 252 ? -10.663 -6.962 19.955 1.00 98.44 252 GLN A O 1
ATOM 2071 N N . TYR A 1 253 ? -11.698 -5.620 21.437 1.00 98.62 253 TYR A N 1
ATOM 2072 C CA . TYR A 1 253 ? -11.148 -4.380 20.887 1.00 98.62 253 TYR A CA 1
ATOM 2073 C C . TYR A 1 253 ? -9.621 -4.353 21.024 1.00 98.62 253 TYR A C 1
ATOM 2075 O O . TYR A 1 253 ? -8.926 -4.110 20.037 1.00 98.62 253 TYR A O 1
ATOM 2083 N N . SER A 1 254 ? -9.102 -4.672 22.217 1.00 98.19 254 SER A N 1
ATOM 2084 C CA . SER A 1 254 ? -7.663 -4.692 22.505 1.00 98.19 254 SER A CA 1
ATOM 2085 C C . SER A 1 254 ? -6.899 -5.616 21.556 1.00 98.19 254 SER A C 1
ATOM 2087 O O . SER A 1 254 ? -5.903 -5.196 20.968 1.00 98.19 254 SER A O 1
ATOM 2089 N N . THR A 1 255 ? -7.386 -6.844 21.353 1.00 98.12 255 THR A N 1
ATOM 2090 C CA . THR A 1 255 ? -6.781 -7.808 20.424 1.00 98.12 255 THR A CA 1
ATOM 2091 C C . THR A 1 255 ? -6.785 -7.281 18.992 1.00 98.12 255 THR A C 1
ATOM 2093 O O . THR A 1 255 ? -5.733 -7.225 18.365 1.00 98.12 255 THR A O 1
ATOM 2096 N N . THR A 1 256 ? -7.936 -6.808 18.503 1.00 97.62 256 THR A N 1
ATOM 2097 C CA . THR A 1 256 ? -8.066 -6.336 17.111 1.00 97.62 256 THR A CA 1
ATOM 2098 C C . THR A 1 256 ? -7.118 -5.164 16.817 1.00 97.62 256 THR A C 1
ATOM 2100 O O . THR A 1 256 ? -6.492 -5.114 15.761 1.00 97.62 256 THR A O 1
ATOM 2103 N N . VAL A 1 257 ? -6.977 -4.223 17.758 1.00 97.31 257 VAL A N 1
ATOM 2104 C CA . VAL A 1 257 ? -6.053 -3.088 17.611 1.00 97.31 257 VAL A CA 1
ATOM 2105 C C . VAL A 1 257 ? -4.594 -3.540 17.652 1.00 97.31 257 VAL A C 1
ATOM 2107 O O . VAL A 1 257 ? -3.802 -3.083 16.832 1.00 97.31 257 VAL A O 1
ATOM 2110 N N . LYS A 1 258 ? -4.227 -4.451 18.561 1.00 95.88 258 LYS A N 1
ATOM 2111 C CA . LYS A 1 258 ? -2.850 -4.964 18.662 1.00 95.88 258 LYS A CA 1
ATOM 2112 C C . LYS A 1 258 ? -2.423 -5.725 17.408 1.00 95.88 258 LYS A C 1
ATOM 2114 O O . LYS A 1 258 ? -1.287 -5.558 16.966 1.00 95.88 258 LYS A O 1
ATOM 2119 N N . ASP A 1 259 ? -3.327 -6.497 16.810 1.00 96.56 259 ASP A N 1
ATOM 2120 C CA . ASP A 1 259 ? -3.070 -7.200 15.550 1.00 96.56 259 ASP A CA 1
ATOM 2121 C C . ASP A 1 259 ? -2.826 -6.206 14.401 1.00 96.56 259 ASP A C 1
ATOM 2123 O O . ASP A 1 259 ? -1.839 -6.325 13.669 1.00 96.56 259 ASP A O 1
ATOM 2127 N N . TYR A 1 260 ? -3.652 -5.158 14.299 1.00 96.06 260 TYR A N 1
ATOM 2128 C CA . TYR A 1 260 ? -3.470 -4.080 13.322 1.00 96.06 260 TYR A CA 1
ATOM 2129 C C . TYR A 1 260 ? -2.146 -3.320 13.507 1.00 96.06 260 TYR A C 1
ATOM 2131 O O . TYR A 1 260 ? -1.422 -3.048 12.541 1.00 96.06 260 TYR A O 1
ATOM 2139 N N . GLU A 1 261 ? -1.803 -2.979 14.752 1.00 93.75 261 GLU A N 1
ATOM 2140 C CA . GLU A 1 261 ? -0.540 -2.320 15.093 1.00 93.75 261 GLU A CA 1
ATOM 2141 C C . GLU A 1 261 ? 0.659 -3.194 14.702 1.00 93.75 261 GLU A C 1
ATOM 2143 O O . GLU A 1 261 ? 1.601 -2.704 14.069 1.00 93.75 261 GLU A O 1
ATOM 2148 N N . LEU A 1 262 ? 0.607 -4.496 15.005 1.00 93.06 262 LEU A N 1
ATOM 2149 C CA . LEU A 1 262 ? 1.643 -5.461 14.643 1.00 93.06 262 LEU A CA 1
ATOM 2150 C C . LEU A 1 262 ? 1.804 -5.589 13.124 1.00 93.06 262 LEU A C 1
ATOM 2152 O O . LEU A 1 262 ? 2.932 -5.579 12.617 1.00 93.06 262 LEU A O 1
ATOM 2156 N N . GLN A 1 263 ? 0.701 -5.678 12.381 1.00 93.31 263 GLN A N 1
ATOM 2157 C CA . GLN A 1 263 ? 0.744 -5.757 10.923 1.00 93.31 263 GLN A CA 1
ATOM 2158 C C . GLN A 1 263 ? 1.333 -4.478 10.311 1.00 93.31 263 GLN A C 1
ATOM 2160 O O . GLN A 1 263 ? 2.192 -4.544 9.428 1.00 93.31 263 GLN A O 1
ATOM 2165 N N . THR A 1 264 ? 0.943 -3.311 10.828 1.00 92.12 264 THR A N 1
ATOM 2166 C CA . THR A 1 264 ? 1.472 -2.011 10.391 1.00 92.12 264 THR A CA 1
ATOM 2167 C C . THR A 1 264 ? 2.971 -1.891 10.677 1.00 92.12 264 THR A C 1
ATOM 2169 O O . THR A 1 264 ? 3.731 -1.407 9.835 1.00 92.12 264 THR A O 1
ATOM 2172 N N . MET A 1 265 ? 3.424 -2.371 11.839 1.00 90.81 265 MET A N 1
ATOM 2173 C CA . MET A 1 265 ? 4.847 -2.433 12.184 1.00 90.81 265 MET A CA 1
ATOM 2174 C C . MET A 1 265 ? 5.628 -3.386 11.274 1.00 90.81 265 MET A C 1
ATOM 2176 O O . MET A 1 265 ? 6.714 -3.026 10.820 1.00 90.81 265 MET A O 1
ATOM 2180 N N . THR A 1 266 ? 5.074 -4.563 10.976 1.00 92.19 266 THR A N 1
ATOM 2181 C CA . THR A 1 266 ? 5.691 -5.556 10.082 1.00 92.19 266 THR A CA 1
ATOM 2182 C C . THR A 1 266 ? 5.875 -4.991 8.676 1.00 92.19 266 THR A C 1
ATOM 2184 O O . THR A 1 266 ? 6.968 -5.076 8.116 1.00 92.19 266 THR A O 1
ATOM 2187 N N . TYR A 1 267 ? 4.841 -4.348 8.126 1.00 93.00 267 TYR A N 1
ATOM 2188 C CA . TYR A 1 267 ? 4.938 -3.702 6.818 1.00 93.00 267 TYR A CA 1
ATOM 2189 C C . TYR A 1 267 ? 6.001 -2.600 6.802 1.00 93.00 267 TYR A C 1
ATOM 2191 O O . TYR A 1 267 ? 6.824 -2.546 5.891 1.00 93.00 267 TYR A O 1
ATOM 2199 N N . ARG A 1 268 ? 6.040 -1.754 7.839 1.00 91.06 268 ARG A N 1
ATOM 2200 C CA . ARG A 1 268 ? 7.055 -0.699 7.952 1.00 91.06 268 ARG A CA 1
ATOM 2201 C C . ARG A 1 268 ? 8.472 -1.273 7.972 1.00 91.06 268 ARG A C 1
ATOM 2203 O O . ARG A 1 268 ? 9.321 -0.800 7.229 1.00 91.06 268 ARG A O 1
ATOM 2210 N N . ALA A 1 269 ? 8.715 -2.319 8.763 1.00 89.69 269 ALA A N 1
ATOM 2211 C CA . ALA A 1 269 ? 10.021 -2.973 8.821 1.00 89.69 269 ALA A CA 1
ATOM 2212 C C . ALA A 1 269 ? 10.437 -3.565 7.460 1.00 89.69 269 ALA A C 1
ATOM 2214 O O . ALA A 1 269 ? 11.600 -3.451 7.070 1.00 89.69 269 ALA A O 1
ATOM 2215 N N . MET A 1 270 ? 9.486 -4.146 6.717 1.00 91.56 270 MET A N 1
ATOM 2216 C CA . MET A 1 270 ? 9.713 -4.627 5.351 1.00 91.56 270 MET A CA 1
ATOM 2217 C C . MET A 1 270 ? 10.155 -3.482 4.427 1.00 91.56 270 MET A C 1
ATOM 2219 O O . MET A 1 270 ? 11.186 -3.602 3.768 1.00 91.56 270 MET A O 1
ATOM 2223 N N . VAL A 1 271 ? 9.430 -2.359 4.417 1.00 91.44 271 VAL A N 1
ATOM 2224 C CA . VAL A 1 271 ? 9.757 -1.187 3.584 1.00 91.44 271 VAL A CA 1
ATOM 2225 C C . VAL A 1 271 ? 11.106 -0.574 3.977 1.00 91.44 271 VAL A C 1
ATOM 2227 O O . VAL A 1 271 ? 11.945 -0.326 3.111 1.00 91.44 271 VAL A O 1
ATOM 2230 N N . ASP A 1 272 ? 11.375 -0.391 5.271 1.00 87.50 272 ASP A N 1
ATOM 2231 C CA . ASP A 1 272 ? 12.637 0.182 5.761 1.00 87.50 272 ASP A CA 1
ATOM 2232 C C . ASP A 1 272 ? 13.848 -0.678 5.352 1.00 87.50 272 ASP A C 1
ATOM 2234 O O . ASP A 1 272 ? 14.897 -0.148 4.967 1.00 87.50 272 ASP A O 1
ATOM 2238 N N . SER A 1 273 ? 13.697 -2.011 5.370 1.00 86.69 273 SER A N 1
ATOM 2239 C CA . SER A 1 273 ? 14.743 -2.942 4.922 1.00 86.69 273 SER A CA 1
ATOM 2240 C C . SER A 1 273 ? 15.083 -2.777 3.435 1.00 86.69 273 SER A C 1
ATOM 2242 O O . SER A 1 273 ? 16.246 -2.903 3.047 1.00 86.69 273 SER A O 1
ATOM 2244 N N . GLN A 1 274 ? 14.096 -2.409 2.612 1.00 82.75 274 GLN A N 1
ATOM 2245 C CA . GLN A 1 274 ? 14.274 -2.139 1.185 1.00 82.75 274 GLN A CA 1
ATOM 2246 C C . GLN A 1 274 ? 14.882 -0.750 0.935 1.00 82.75 274 GLN A C 1
ATOM 2248 O O . GLN A 1 274 ? 15.660 -0.573 -0.004 1.00 82.75 274 GLN A O 1
ATOM 2253 N N . GLN A 1 275 ? 14.568 0.241 1.778 1.00 75.75 275 GLN A N 1
ATOM 2254 C CA . GLN A 1 275 ? 14.981 1.637 1.591 1.00 75.75 275 GLN A CA 1
ATOM 2255 C C . GLN A 1 275 ? 16.353 1.987 2.209 1.00 75.75 275 GLN A C 1
ATOM 2257 O O . GLN A 1 275 ? 16.825 3.110 2.027 1.00 75.75 275 GLN A O 1
ATOM 2262 N N . LYS A 1 276 ? 17.030 1.043 2.891 1.00 69.25 276 LYS A N 1
ATOM 2263 C CA . LYS A 1 276 ? 18.350 1.226 3.548 1.00 69.25 276 LYS A CA 1
ATOM 2264 C C . LYS A 1 276 ? 18.427 2.460 4.469 1.00 69.25 276 LYS A C 1
ATOM 2266 O O . LYS A 1 276 ? 19.507 3.011 4.673 1.00 69.25 276 LYS A O 1
ATOM 2271 N N . SER A 1 277 ? 17.302 2.900 5.031 1.00 55.66 277 SER A N 1
ATOM 2272 C CA . SER A 1 277 ? 17.232 4.061 5.921 1.00 55.66 277 SER A CA 1
ATOM 2273 C C . SER A 1 277 ? 16.245 3.784 7.055 1.00 55.66 277 SER A C 1
ATOM 2275 O O . SER A 1 277 ? 15.058 3.617 6.786 1.00 55.66 277 SER A O 1
ATOM 2277 N N . PRO A 1 278 ? 16.697 3.714 8.320 1.00 55.38 278 PRO A N 1
ATOM 2278 C CA . PRO A 1 278 ? 15.801 3.485 9.442 1.00 55.38 278 PRO A CA 1
ATOM 2279 C C . PRO A 1 278 ? 15.104 4.791 9.839 1.00 55.38 278 PRO A C 1
ATOM 2281 O O . PRO A 1 278 ? 15.722 5.683 10.428 1.00 55.38 278 PRO A O 1
ATOM 2284 N N . VAL A 1 279 ? 13.798 4.901 9.585 1.00 57.62 279 VAL A N 1
ATOM 2285 C CA . VAL A 1 279 ? 12.997 6.007 10.124 1.00 57.62 279 VAL A CA 1
ATOM 2286 C C . VAL A 1 279 ? 12.603 5.673 11.564 1.00 57.62 279 VAL A C 1
ATOM 2288 O O . VAL A 1 279 ? 11.663 4.926 11.831 1.00 57.62 279 VAL A O 1
ATOM 2291 N N . LYS A 1 280 ? 13.325 6.234 12.541 1.00 55.31 280 LYS A N 1
ATOM 2292 C CA . LYS A 1 280 ? 12.949 6.111 13.959 1.00 55.31 280 LYS A CA 1
ATOM 2293 C C . LYS A 1 280 ? 11.713 6.961 14.251 1.00 55.31 280 LYS A C 1
ATOM 2295 O O . LYS A 1 280 ? 11.759 8.182 14.127 1.00 55.31 280 LYS A O 1
ATOM 2300 N N . ARG A 1 281 ? 10.634 6.331 14.723 1.00 61.12 281 ARG A N 1
ATOM 2301 C CA . ARG A 1 281 ? 9.451 7.025 15.257 1.00 61.12 281 ARG A CA 1
ATOM 2302 C C . ARG A 1 281 ? 9.265 6.791 16.748 1.00 61.12 281 ARG A C 1
ATOM 2304 O O . ARG A 1 281 ? 9.635 5.753 17.294 1.00 61.12 281 ARG A O 1
ATOM 2311 N N . ARG A 1 282 ? 8.662 7.789 17.396 1.00 57.69 282 ARG A N 1
ATOM 2312 C CA . ARG A 1 282 ? 8.265 7.734 18.803 1.00 57.69 282 ARG A CA 1
ATOM 2313 C C . ARG A 1 282 ? 7.122 6.732 18.953 1.00 57.69 282 ARG A C 1
ATOM 2315 O O . ARG A 1 282 ? 6.133 6.818 18.232 1.00 57.69 282 ARG A O 1
ATOM 2322 N N . ARG A 1 283 ? 7.254 5.794 19.891 1.00 61.91 283 ARG A N 1
ATOM 2323 C CA . ARG A 1 283 ? 6.168 4.881 20.261 1.00 61.91 283 ARG A CA 1
ATOM 2324 C C . ARG A 1 283 ? 5.063 5.706 20.923 1.00 61.91 283 ARG A C 1
ATOM 2326 O O . ARG A 1 283 ? 5.294 6.286 21.981 1.00 61.91 283 ARG A O 1
ATOM 2333 N N . MET A 1 284 ? 3.915 5.820 20.265 1.00 70.38 284 MET A N 1
ATOM 2334 C CA . MET A 1 284 ? 2.712 6.410 20.853 1.00 70.38 284 MET A CA 1
ATOM 2335 C C . MET A 1 284 ? 2.010 5.366 21.726 1.00 70.38 284 MET A C 1
ATOM 2337 O O . MET A 1 284 ? 2.210 4.164 21.547 1.00 70.38 284 MET A O 1
ATOM 2341 N N . GLN A 1 285 ? 1.242 5.832 22.708 1.00 82.44 285 GLN A N 1
ATOM 2342 C CA . GLN A 1 285 ? 0.458 4.967 23.585 1.00 82.44 285 GLN A CA 1
ATOM 2343 C C . GLN A 1 285 ? -0.666 4.306 22.778 1.00 82.44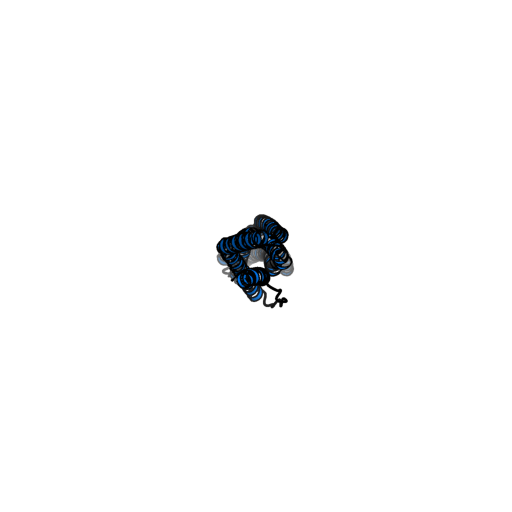 285 GLN A C 1
ATOM 2345 O O . GLN A 1 285 ? -1.367 4.994 22.036 1.00 82.44 285 GLN A O 1
ATOM 2350 N N . SER A 1 286 ? -0.813 2.985 22.899 1.00 92.31 286 SER A N 1
ATOM 2351 C CA . SER A 1 286 ? -1.824 2.233 22.153 1.00 92.31 286 SER A CA 1
ATOM 2352 C C . SER A 1 286 ? -3.225 2.550 22.671 1.00 92.31 286 SER A C 1
ATOM 2354 O O . SER A 1 286 ? -3.453 2.612 23.883 1.00 92.31 286 SER A O 1
ATOM 2356 N N . SER A 1 287 ? -4.195 2.696 21.766 1.00 95.12 287 SER A N 1
ATOM 2357 C CA . SER A 1 287 ? -5.600 2.851 22.161 1.00 95.12 287 SER A CA 1
ATOM 2358 C C . SER A 1 287 ? -6.178 1.580 22.786 1.00 95.12 287 SER A C 1
ATOM 2360 O O . SER A 1 287 ? -7.127 1.666 23.565 1.00 95.12 287 SER A O 1
ATOM 2362 N N . ALA A 1 288 ? -5.579 0.417 22.513 1.00 96.12 288 ALA A N 1
ATOM 2363 C CA . ALA A 1 288 ? -5.904 -0.837 23.181 1.00 96.12 288 ALA A CA 1
ATOM 2364 C C . ALA A 1 288 ? -5.675 -0.739 24.696 1.00 96.12 288 ALA A C 1
ATOM 2366 O O . ALA A 1 288 ? -6.520 -1.178 25.473 1.00 96.12 288 ALA A O 1
ATOM 2367 N N . ASP A 1 289 ? -4.556 -0.142 25.113 1.00 95.56 289 ASP A N 1
ATOM 2368 C CA . ASP A 1 289 ? -4.202 -0.010 26.529 1.00 95.56 289 ASP A CA 1
ATOM 2369 C C . ASP A 1 289 ? -5.131 0.981 27.243 1.00 95.56 289 ASP A C 1
ATOM 2371 O O . ASP A 1 289 ? -5.545 0.732 28.374 1.00 95.56 289 ASP A O 1
ATOM 2375 N N . LEU A 1 290 ? -5.526 2.062 26.559 1.00 95.56 290 LEU A N 1
ATOM 2376 C CA . LEU A 1 290 ? -6.479 3.043 27.088 1.00 95.56 290 LEU A CA 1
ATOM 2377 C C . LEU A 1 290 ? -7.856 2.423 27.355 1.00 95.56 290 LEU A C 1
ATOM 2379 O O . LEU A 1 290 ? -8.428 2.655 28.415 1.00 95.56 290 LEU A O 1
ATOM 2383 N N . ILE A 1 291 ? -8.370 1.608 26.429 1.00 97.50 291 ILE A N 1
ATOM 2384 C CA . ILE A 1 291 ? -9.675 0.943 26.584 1.00 97.50 291 ILE A CA 1
ATOM 2385 C C . ILE A 1 291 ? -9.647 -0.094 27.707 1.00 97.50 291 ILE A C 1
ATOM 2387 O O . ILE A 1 291 ? -10.585 -0.174 28.497 1.00 97.50 291 ILE A O 1
ATOM 2391 N N . ILE A 1 292 ? -8.556 -0.854 27.836 1.00 98.06 292 ILE A N 1
ATOM 2392 C CA . ILE A 1 292 ? -8.401 -1.778 28.964 1.00 98.06 292 ILE A CA 1
ATOM 2393 C C . ILE A 1 292 ? -8.357 -1.012 30.288 1.00 98.06 292 ILE A C 1
ATOM 2395 O O . ILE A 1 292 ? -9.014 -1.418 31.243 1.00 98.06 292 ILE A O 1
ATOM 2399 N N . GLN A 1 293 ? -7.626 0.102 30.355 1.00 97.50 293 GLN A N 1
ATOM 2400 C CA . GLN A 1 293 ? -7.544 0.912 31.568 1.00 97.50 293 GLN A CA 1
ATOM 2401 C C . GLN A 1 293 ? -8.900 1.532 31.945 1.00 97.50 293 GLN A C 1
ATOM 2403 O O . GLN A 1 293 ? -9.270 1.513 33.116 1.00 97.50 293 GLN A O 1
ATOM 2408 N N . GLU A 1 294 ? -9.659 2.020 30.964 1.00 97.62 294 GLU A N 1
ATOM 2409 C CA . GLU A 1 294 ? -11.016 2.547 31.152 1.00 97.62 294 GLU A CA 1
ATOM 2410 C C . GLU A 1 294 ? -11.973 1.470 31.694 1.00 97.62 294 GLU A C 1
ATOM 2412 O O . GLU A 1 294 ? -12.682 1.694 32.675 1.00 97.62 294 GLU A O 1
ATOM 2417 N N . PHE A 1 295 ? -11.930 0.259 31.134 1.00 98.44 295 PHE A N 1
ATOM 2418 C CA . PHE A 1 295 ? -12.715 -0.861 31.652 1.00 98.44 295 PHE A CA 1
ATOM 2419 C C . PHE A 1 295 ? -12.294 -1.271 33.077 1.00 98.44 295 PHE A C 1
ATOM 2421 O O . PHE A 1 295 ? -13.146 -1.587 33.908 1.00 98.44 295 PHE A O 1
ATOM 2428 N N . MET A 1 296 ? -10.993 -1.257 33.393 1.00 98.38 296 MET A N 1
ATOM 2429 C CA . MET A 1 296 ? -10.511 -1.556 34.750 1.00 98.38 296 MET A CA 1
ATOM 2430 C C . MET A 1 296 ? -11.046 -0.562 35.786 1.00 98.38 296 MET A C 1
ATOM 2432 O O . MET A 1 296 ? -11.393 -0.985 36.890 1.00 98.38 296 MET A O 1
ATOM 2436 N N . ASP A 1 297 ? -11.146 0.724 35.439 1.00 98.19 297 ASP A N 1
ATOM 2437 C CA . ASP A 1 297 ? -11.749 1.739 36.309 1.00 98.19 297 ASP A CA 1
ATOM 2438 C C . ASP A 1 297 ? -13.235 1.451 36.569 1.00 98.19 297 ASP A C 1
ATOM 2440 O O . ASP A 1 297 ? -13.660 1.361 37.724 1.00 98.19 297 ASP A O 1
ATOM 2444 N N . LEU A 1 298 ? -14.008 1.199 35.507 1.00 98.31 298 LEU A N 1
ATOM 2445 C CA . LEU A 1 298 ? -15.420 0.828 35.615 1.00 98.31 298 LEU A CA 1
ATOM 2446 C C . LEU A 1 298 ? -15.614 -0.410 36.506 1.00 98.31 298 LEU A C 1
ATOM 2448 O O . LEU A 1 298 ? -16.466 -0.425 37.399 1.00 98.31 298 LEU A O 1
ATOM 2452 N N . ARG A 1 299 ? -14.790 -1.444 36.301 1.00 98.12 299 ARG A N 1
ATOM 2453 C CA . ARG A 1 299 ? -14.834 -2.678 37.094 1.00 98.12 299 ARG A CA 1
ATOM 2454 C C . ARG A 1 299 ? -14.487 -2.429 38.559 1.00 98.12 299 ARG A C 1
ATOM 2456 O O . ARG A 1 299 ? -15.100 -3.041 39.433 1.00 98.12 299 ARG A O 1
ATOM 2463 N N . SER A 1 300 ? -13.534 -1.542 38.838 1.00 97.88 300 SER A N 1
ATOM 2464 C CA . SER A 1 300 ? -13.168 -1.150 40.202 1.00 97.88 300 SER A CA 1
ATOM 2465 C C . SER A 1 300 ? -14.351 -0.502 40.927 1.00 97.88 300 SER A C 1
ATOM 2467 O O . SER A 1 300 ? -14.726 -0.952 42.012 1.00 97.88 300 SER A O 1
ATOM 2469 N N . ARG A 1 301 ? -15.015 0.473 40.288 1.00 96.69 301 ARG A N 1
ATOM 2470 C CA . ARG A 1 301 ? -16.218 1.124 40.835 1.00 96.69 301 ARG A CA 1
ATOM 2471 C C . ARG A 1 301 ? -17.354 0.130 41.080 1.00 96.69 301 ARG A C 1
ATOM 2473 O O . ARG A 1 301 ? -17.946 0.113 42.157 1.00 96.69 301 ARG A O 1
ATOM 2480 N N . TYR A 1 302 ? -17.611 -0.766 40.130 1.00 96.69 302 TYR A N 1
ATOM 2481 C CA . TYR A 1 302 ? -18.615 -1.817 40.305 1.00 96.69 302 TYR A CA 1
ATOM 2482 C C . TYR A 1 302 ? -18.268 -2.787 41.446 1.00 96.69 302 TYR A C 1
ATOM 2484 O O . TYR A 1 302 ? -19.129 -3.126 42.253 1.00 96.69 302 TYR A O 1
ATOM 2492 N N . THR A 1 303 ? -17.004 -3.197 41.571 1.00 96.06 303 THR A N 1
ATOM 2493 C CA . THR A 1 303 ? -16.565 -4.091 42.657 1.00 96.06 303 THR A CA 1
ATOM 2494 C C . THR A 1 303 ? -16.722 -3.422 44.023 1.00 96.06 303 THR A C 1
ATOM 2496 O O . THR A 1 303 ? -17.117 -4.078 44.988 1.00 96.06 303 THR A O 1
ATOM 2499 N N . ALA A 1 304 ? -16.468 -2.113 44.110 1.00 94.56 304 ALA A N 1
ATOM 2500 C CA . ALA A 1 304 ? -16.716 -1.342 45.323 1.00 94.56 304 ALA A CA 1
ATOM 2501 C C . ALA A 1 304 ? -18.209 -1.339 45.698 1.00 94.56 304 ALA A C 1
ATOM 2503 O O . ALA A 1 304 ? -18.533 -1.563 46.862 1.00 94.56 304 ALA A O 1
ATOM 2504 N N . LEU A 1 305 ? -19.113 -1.172 44.723 1.00 92.25 305 LEU A N 1
ATOM 2505 C CA . LEU A 1 305 ? -20.560 -1.280 44.948 1.00 92.25 305 LEU A CA 1
ATOM 2506 C C . LEU A 1 305 ? -20.973 -2.662 45.458 1.00 92.25 305 LEU A C 1
ATOM 2508 O O . LEU A 1 305 ? -21.725 -2.742 46.424 1.00 92.25 305 LEU A O 1
ATOM 2512 N N . VAL A 1 306 ? -20.465 -3.736 44.848 1.00 92.75 306 VAL A N 1
ATOM 2513 C CA . VAL A 1 306 ? -20.731 -5.112 45.300 1.00 92.75 306 VAL A CA 1
ATOM 2514 C C . VAL A 1 306 ? -20.255 -5.300 46.741 1.00 92.75 306 VAL A C 1
ATOM 2516 O O . VAL A 1 306 ? -21.020 -5.748 47.588 1.00 92.75 306 VAL A O 1
ATOM 2519 N N . THR A 1 307 ? -19.021 -4.885 47.038 1.00 90.75 307 THR A N 1
ATOM 2520 C CA . THR A 1 307 ? -18.409 -5.053 48.366 1.00 90.75 307 THR A CA 1
ATOM 2521 C C . THR A 1 307 ? -19.139 -4.259 49.451 1.00 90.75 307 THR A C 1
ATOM 2523 O O . THR A 1 307 ? -19.224 -4.715 50.581 1.00 90.75 307 THR A O 1
ATOM 2526 N N . LEU A 1 308 ? -19.684 -3.079 49.131 1.00 84.94 308 LEU A N 1
ATOM 2527 C CA . LEU A 1 308 ? -20.473 -2.272 50.072 1.00 84.94 308 LEU A CA 1
ATOM 2528 C C . LEU A 1 308 ? -21.852 -2.874 50.396 1.00 84.94 308 LEU A C 1
ATOM 2530 O O . LEU A 1 308 ? -22.538 -2.366 51.286 1.00 84.94 308 LEU A O 1
ATOM 2534 N N . MET A 1 309 ? -22.282 -3.886 49.643 1.00 76.69 309 MET A N 1
ATOM 2535 C CA . MET A 1 309 ? -23.633 -4.447 49.692 1.00 76.69 309 MET A CA 1
ATOM 2536 C C . MET A 1 309 ? -23.684 -5.882 50.239 1.00 76.69 309 MET A C 1
ATOM 2538 O O . MET A 1 309 ? -24.757 -6.312 50.666 1.00 76.69 309 MET A O 1
ATOM 2542 N N . THR A 1 310 ? -22.550 -6.590 50.247 1.00 66.12 310 THR A N 1
ATOM 2543 C CA . THR A 1 310 ? -22.308 -7.856 50.972 1.00 66.12 310 THR A CA 1
ATOM 2544 C C . THR A 1 310 ? -21.820 -7.619 52.390 1.00 66.12 310 THR A C 1
ATOM 2546 O O . THR A 1 310 ? -22.335 -8.299 53.304 1.00 66.12 310 THR A O 1
#

Foldseek 3Di:
DVVLVVVLVVLVVVLVVLVVVVVVLVVCCVVVVVDPCNVVVVVVSVVVNVVSVLVNVLSVLVVQLVVLVVQLVVLLVVLVVVLVVLLCVLLVDDADALDLVSLVVSLVVLVVVLVVLVVPVVSLVSSVVSLVSSVVSQVVCCVSPVDHDPCSVVSVVSSVVSVVSSVVSNVSSVVLNVLSVQLSVLSVQLCVLPPVLVVVLVVLVVVVVVLVVDDQPDPVSVVVSVVVLVVSLVVLVVCPVSLVSSLVSLVSSLVSSVVSVVVSVVSSVVVCVVVVHDDDDDDDDHNSVVSNVSSVVSVVSSVVSNVVSD

pLDDT: mean 93.22, std 7.35, range [55.31, 98.69]

Sequence (310 aa):
ITEQEKLKKELERLKDDLGTITNKCEEFFSQAAASPSVPTLRSELSVVIQNMNQVHSMSSTYMDKLKTVNLVLKNTQAAEALVKLYETKLCEEETVIADKNNIKNLISTLKQWRSEVDEKRRVFPALEDELQKAKAISDEMFKTYKERDLDFDWHKEKADQLVERWQNVHVQIDNRLRDLEGIGKSLKYYRDAYHPLDDWIPQVETTQKKIQESQPENSKTLATQLNQQKMLVSEIEMKQSKMDECQKYAEQYSTTVKDYELQTMTYRAMVDSQQKSPVKRRRMQSSADLIIQEFMDLRSRYTALVTLMT

Secondary structure (DSSP, 8-state):
-HHHHHHHHHHHHHHHHHHHHHHHHHHHHHH-TT-TTHHHHHHHHHHHHHHHHHHHHHHHHHHHHHHHHHHHHHHHHHHHHHHHHHHHHHHHPPPPPS-HHHHHHHHHHHHHHHHHHHHHTTHHHHHHHHHHHHHHHHHHHHHHH----SSHHHHHHHHHHHHHHHHHHHHHHHHHHHHHHHHHHHHHHHHHHHHHHHHHHHHHHHHHHHHHH----SHHHHHHHHHHHHHHHH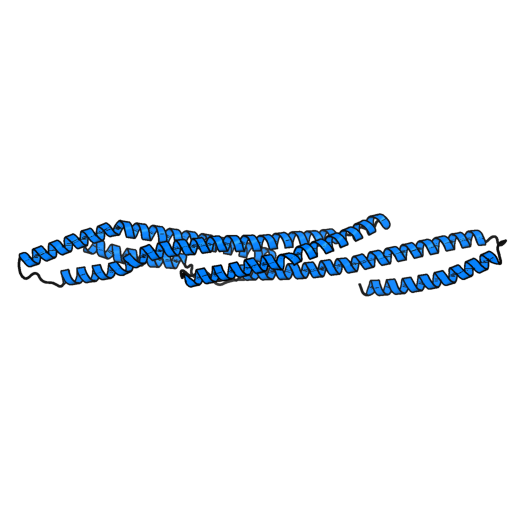HHHHHHHHHHHHHHHHHHHHHHHHHHHHHHHHHHHHHHHHHT-------PPPHHHHHHHHHHHHHHHHHHHHHTT-

Organism: Equus caballus (NCBI:txid9796)